Protein AF-A0A960NY51-F1 (afdb_monomer_lite)

Secondary structure (DSSP, 8-state):
-HHHHHHHHHHHHHHHHHHHHHHHHS-TTSHHHHHHHHHHHHHHHHHHHHHHHHHH-TT-----TTTSHHHHHHHHHHHHHHHH-HHHHHHHHHHHHHHHHHHHHHHHH-TTS-S-HHHHHHHHHHHHHHHHHHHHHHHHHHHHHTT--HHHHHHHHHHHHHHHHHHHHTT---S----TTTTTT--HHHHHHHHHT-THHHHHHHHHHHHHHHHHHTTSS-HHHHHHHHHTTTT-

Sequence (236 aa):
MTQLMRNIAHGEHLLNQGILAILWVTDPIDPSYRYLLHEVAEECQHMAMFNEWVRRNDDIVAADMGEALWGKAAGDGTEDLAMRLPAAFWVNVLLFEFVGDDFNHALKADPDGRLHPILVQIGKVHTAEETRHIAYAKAWLESGMAKLDDAQRTEVQTWTRLGAQNLIDRGAFLPVRFSDQLEPYLTRDEFLAARATSPAGPRMLRQLKALLDDFEALGAVDGATMRRWEDAGVFG

Foldseek 3Di:
DLVLLVVLLLVLVLLLLLLVLLLVVDDPVPPVNVVSVVSNVVSVVSNVLSVVVNVVDPPDPPPDLVNPVVSVVSNVCSSVCSNVQVLLNLLLVLLSVLLVLLLLVCQLPVVVVPDDVSSNVSSVVVNVSVVVVNVVSLVVNLVRLVPDDPVSLVVLQVSNLVSLVVCLVVLPDDPDDPDPVCVVPDPNVRVVVVVVPDPSSLVSLVSSLVSVVSCCVSSSHPVVSVVVCVVVVSND

pLDDT: mean 85.17, std 13.19, range [45.72, 98.0]

Radius of gyration: 18.21 Å; chains: 1; bounding box: 42×42×46 Å

Structure (mmCIF, N/CA/C/O backbone):
data_AF-A0A960NY51-F1
#
_entry.id   AF-A0A960NY51-F1
#
loop_
_atom_site.group_PDB
_atom_site.id
_atom_site.type_symbol
_atom_site.label_atom_id
_atom_site.label_alt_id
_atom_site.label_comp_id
_atom_site.label_asym_id
_atom_site.label_entity_id
_atom_site.label_seq_id
_atom_site.pdbx_PDB_ins_code
_atom_site.Cartn_x
_atom_site.Cartn_y
_atom_site.Cartn_z
_atom_site.occupancy
_atom_site.B_iso_or_equiv
_atom_site.auth_seq_id
_atom_site.auth_comp_id
_atom_site.auth_asym_id
_atom_site.auth_atom_id
_atom_site.pdbx_PDB_model_num
ATOM 1 N N . MET A 1 1 ? 12.506 -3.819 -14.258 1.00 56.22 1 MET A N 1
ATOM 2 C CA . MET A 1 1 ? 11.450 -4.806 -13.950 1.00 56.22 1 MET A CA 1
ATOM 3 C C . MET A 1 1 ? 11.853 -5.659 -12.758 1.00 56.22 1 MET A C 1
ATOM 5 O O . MET A 1 1 ? 11.079 -5.842 -11.834 1.00 56.22 1 MET A O 1
ATOM 9 N N . THR A 1 2 ? 13.100 -6.111 -12.730 1.00 63.75 2 THR A N 1
ATOM 10 C CA . THR A 1 2 ? 13.604 -7.078 -11.758 1.00 63.75 2 THR A CA 1
ATOM 11 C C . THR A 1 2 ? 13.746 -6.549 -10.317 1.00 63.75 2 THR A C 1
ATOM 13 O O . THR A 1 2 ? 13.301 -7.206 -9.383 1.00 63.75 2 THR A O 1
ATOM 16 N N . GLN A 1 3 ? 14.244 -5.321 -10.111 1.00 65.94 3 GLN A N 1
ATOM 17 C CA . GLN A 1 3 ? 14.260 -4.681 -8.779 1.00 65.94 3 GLN A CA 1
ATOM 18 C C . GLN A 1 3 ? 12.845 -4.414 -8.232 1.00 65.94 3 GLN A C 1
ATOM 20 O O . GLN A 1 3 ? 12.635 -4.425 -7.022 1.00 65.94 3 GLN A O 1
ATOM 25 N N . LEU A 1 4 ? 11.878 -4.180 -9.124 1.00 70.75 4 LEU A N 1
ATOM 26 C CA . LEU A 1 4 ? 10.483 -3.960 -8.751 1.00 70.75 4 LEU A CA 1
ATOM 27 C C . LEU A 1 4 ? 9.844 -5.265 -8.268 1.00 70.75 4 LEU A C 1
ATOM 29 O O . LEU A 1 4 ? 9.281 -5.259 -7.188 1.00 70.75 4 LEU A O 1
ATOM 33 N N . MET A 1 5 ? 10.068 -6.388 -8.962 1.00 75.44 5 MET A N 1
ATOM 34 C CA . MET A 1 5 ? 9.661 -7.722 -8.486 1.00 75.44 5 MET A CA 1
ATOM 35 C C . MET A 1 5 ? 10.207 -8.039 -7.088 1.00 75.44 5 MET A C 1
ATOM 37 O O . MET A 1 5 ? 9.473 -8.518 -6.233 1.00 75.44 5 MET A O 1
ATOM 41 N N . ARG A 1 6 ? 11.483 -7.721 -6.824 1.00 76.12 6 ARG A N 1
ATOM 42 C CA . ARG A 1 6 ? 12.079 -7.886 -5.488 1.00 76.12 6 ARG A CA 1
ATOM 43 C C . ARG A 1 6 ? 11.381 -7.015 -4.439 1.00 76.12 6 ARG A C 1
ATOM 45 O O . ARG A 1 6 ? 11.080 -7.484 -3.353 1.00 76.12 6 ARG A O 1
ATOM 52 N N . ASN A 1 7 ? 11.162 -5.737 -4.744 1.00 75.69 7 ASN A N 1
ATOM 53 C CA . ASN A 1 7 ? 10.527 -4.821 -3.798 1.00 75.69 7 ASN A CA 1
ATOM 54 C C . ASN A 1 7 ? 9.053 -5.177 -3.553 1.00 75.69 7 ASN A C 1
ATOM 56 O O . ASN A 1 7 ? 8.589 -4.975 -2.438 1.00 75.69 7 ASN A O 1
ATOM 60 N N . ILE A 1 8 ? 8.355 -5.706 -4.563 1.00 77.88 8 ILE A N 1
ATOM 61 C CA . ILE A 1 8 ? 6.991 -6.217 -4.417 1.00 77.88 8 ILE A CA 1
ATOM 62 C C . ILE A 1 8 ? 7.005 -7.422 -3.472 1.00 77.88 8 ILE A C 1
ATOM 64 O O . ILE A 1 8 ? 6.363 -7.374 -2.434 1.00 77.88 8 ILE A O 1
ATOM 68 N N . ALA A 1 9 ? 7.879 -8.408 -3.714 1.00 82.25 9 ALA A N 1
ATOM 69 C CA . ALA A 1 9 ? 8.055 -9.553 -2.812 1.00 82.25 9 ALA A CA 1
ATOM 70 C C . ALA A 1 9 ? 8.349 -9.146 -1.356 1.00 82.25 9 ALA A C 1
ATOM 72 O O . ALA A 1 9 ? 7.913 -9.797 -0.412 1.00 82.25 9 ALA A O 1
ATOM 73 N N . HIS A 1 10 ? 9.117 -8.073 -1.159 1.00 81.69 10 HIS A N 1
ATOM 74 C CA . HIS A 1 10 ? 9.381 -7.542 0.173 1.00 81.69 10 HIS A CA 1
ATOM 75 C C . HIS A 1 10 ? 8.168 -6.863 0.809 1.00 81.69 10 HIS A C 1
ATOM 77 O O . HIS A 1 10 ? 8.056 -6.887 2.030 1.00 81.69 10 HIS A O 1
ATOM 83 N N . GLY A 1 11 ? 7.282 -6.246 0.031 1.00 85.69 11 GLY A N 1
ATOM 84 C CA . GLY A 1 11 ? 6.042 -5.717 0.583 1.00 85.69 11 GLY A CA 1
ATOM 85 C C . GLY A 1 11 ? 5.060 -6.820 0.960 1.00 85.69 11 GLY A C 1
ATOM 86 O O . GLY A 1 11 ? 4.520 -6.730 2.056 1.00 85.69 11 GLY A O 1
ATOM 87 N N . GLU A 1 12 ? 4.987 -7.919 0.199 1.00 90.56 12 GLU A N 1
ATOM 88 C CA . GLU A 1 12 ? 4.187 -9.096 0.599 1.00 90.56 12 GLU A CA 1
ATOM 89 C C . GLU A 1 12 ? 4.671 -9.680 1.934 1.00 90.56 12 GLU A C 1
ATOM 91 O O . GLU A 1 12 ? 3.900 -10.161 2.766 1.00 90.56 12 GLU A O 1
ATOM 96 N N . HIS A 1 13 ? 5.981 -9.600 2.191 1.00 90.94 13 HIS A N 1
ATOM 97 C CA . HIS A 1 13 ? 6.539 -9.962 3.490 1.00 90.94 13 HIS A CA 1
ATOM 98 C C . HIS A 1 13 ? 6.041 -9.039 4.611 1.00 90.94 13 HIS A C 1
ATOM 100 O O . HIS A 1 13 ? 5.629 -9.532 5.661 1.00 90.94 13 HIS A O 1
ATOM 106 N N . LEU A 1 14 ? 6.055 -7.718 4.402 1.00 90.56 14 LEU A N 1
ATOM 107 C CA . LEU A 1 14 ? 5.552 -6.750 5.385 1.00 90.56 14 LEU A CA 1
ATOM 108 C C . LEU A 1 14 ? 4.041 -6.920 5.615 1.00 90.56 14 LEU A C 1
ATOM 110 O O . LEU A 1 14 ? 3.585 -6.878 6.758 1.00 90.56 14 LEU A O 1
ATOM 114 N N . LEU A 1 15 ? 3.273 -7.163 4.550 1.00 93.12 15 LEU A N 1
ATOM 115 C CA . LEU A 1 15 ? 1.846 -7.469 4.618 1.00 93.12 15 LEU A CA 1
ATOM 116 C C . LEU A 1 15 ? 1.607 -8.699 5.503 1.00 93.12 15 LEU A C 1
ATOM 118 O O . LEU A 1 15 ? 0.855 -8.621 6.475 1.00 93.12 15 LEU A O 1
ATOM 122 N N . ASN A 1 16 ? 2.346 -9.785 5.264 1.00 95.81 16 ASN A N 1
ATOM 123 C CA . ASN A 1 16 ? 2.308 -10.983 6.100 1.00 95.81 16 ASN A CA 1
ATOM 124 C C . ASN A 1 16 ? 2.632 -10.705 7.572 1.00 95.81 16 ASN A C 1
ATOM 126 O O . ASN A 1 16 ? 1.917 -11.190 8.449 1.00 95.81 16 ASN A O 1
ATOM 130 N N . GLN A 1 17 ? 3.678 -9.925 7.864 1.00 94.94 17 GLN A N 1
ATOM 131 C CA . GLN A 1 17 ? 4.012 -9.553 9.244 1.00 94.94 17 GLN A CA 1
ATOM 132 C C . GLN A 1 17 ? 2.835 -8.850 9.931 1.00 94.94 17 GLN A C 1
ATOM 134 O O . GLN A 1 17 ? 2.434 -9.233 11.031 1.00 94.94 17 GLN A O 1
ATOM 139 N N . GLY A 1 18 ? 2.239 -7.857 9.269 1.00 95.94 18 GLY A N 1
ATOM 140 C CA . GLY A 1 18 ? 1.113 -7.115 9.828 1.00 95.94 18 GLY A CA 1
ATOM 141 C C . GLY A 1 18 ? -0.153 -7.958 9.984 1.00 95.94 18 GLY A C 1
ATOM 142 O O . GLY A 1 18 ? -0.796 -7.898 11.033 1.00 95.94 18 GLY A O 1
ATOM 143 N N . ILE A 1 19 ? -0.488 -8.804 9.004 1.00 96.75 19 ILE A N 1
ATOM 144 C CA . ILE A 1 19 ? -1.645 -9.705 9.101 1.00 96.75 19 ILE A CA 1
ATOM 145 C C . ILE A 1 19 ? -1.459 -10.712 10.238 1.00 96.75 19 ILE A C 1
ATOM 147 O O . ILE A 1 19 ? -2.385 -10.926 11.021 1.00 96.75 19 ILE A O 1
ATOM 151 N N . LEU A 1 20 ? -0.271 -11.307 10.378 1.00 97.00 20 LEU A N 1
ATOM 152 C CA . LEU A 1 20 ? 0.027 -12.226 11.479 1.00 97.00 20 LEU A CA 1
ATOM 153 C C . LEU A 1 20 ? -0.083 -11.530 12.844 1.00 97.00 20 LEU A C 1
ATOM 155 O O . LEU A 1 20 ? -0.600 -12.122 13.796 1.00 97.00 20 LEU A O 1
ATOM 159 N N . ALA A 1 21 ? 0.322 -10.263 12.933 1.00 96.31 21 ALA A N 1
ATOM 160 C CA . ALA A 1 21 ? 0.171 -9.461 14.142 1.00 96.31 21 ALA A CA 1
ATOM 161 C C . ALA A 1 21 ? -1.308 -9.132 14.451 1.00 96.31 21 ALA A C 1
ATOM 163 O O . ALA A 1 21 ? -1.728 -9.198 15.606 1.00 96.31 21 ALA A O 1
ATOM 164 N N . ILE A 1 22 ? -2.137 -8.863 13.435 1.00 95.31 22 ILE A N 1
ATOM 165 C CA . ILE A 1 22 ? -3.595 -8.700 13.598 1.00 95.31 22 ILE A CA 1
ATOM 166 C C . ILE A 1 22 ? -4.246 -10.021 14.032 1.00 95.31 22 ILE A C 1
ATOM 168 O O . ILE A 1 22 ? -5.081 -10.035 14.940 1.00 95.31 22 ILE A O 1
ATOM 172 N N . LEU A 1 23 ? -3.847 -11.147 13.434 1.00 95.44 23 LEU A N 1
ATOM 173 C CA . LEU A 1 23 ? -4.337 -12.482 13.786 1.00 95.44 23 LEU A CA 1
ATOM 174 C C . LEU A 1 23 ? -4.074 -12.828 15.254 1.00 95.44 23 LEU A C 1
ATOM 176 O O . LEU A 1 23 ? -4.927 -13.448 15.885 1.00 95.44 23 LEU A O 1
ATOM 180 N N . TRP A 1 24 ? -2.938 -12.396 15.815 1.00 94.56 24 TRP A N 1
ATOM 181 C CA . TRP A 1 24 ? -2.593 -12.619 17.224 1.00 94.56 24 TRP A CA 1
ATOM 182 C C . TRP A 1 24 ? -3.653 -12.085 18.199 1.00 94.56 24 TRP A C 1
ATOM 184 O O . TRP A 1 24 ? -3.881 -12.677 19.254 1.00 94.56 24 TRP A O 1
ATOM 194 N N . VAL A 1 25 ? -4.317 -10.981 17.843 1.00 91.94 25 VAL A N 1
ATOM 195 C CA . VAL A 1 25 ? -5.339 -10.321 18.674 1.00 91.94 25 VAL A CA 1
ATOM 196 C C . VAL A 1 25 ? -6.771 -10.542 18.175 1.00 91.94 25 VAL A C 1
ATOM 198 O O . VAL A 1 25 ? -7.713 -10.041 18.788 1.00 91.94 25 VAL A O 1
ATOM 201 N N . THR A 1 26 ? -6.956 -11.288 17.082 1.00 93.31 26 THR A N 1
ATOM 202 C CA . THR A 1 26 ? -8.274 -11.586 16.505 1.00 93.31 26 THR A CA 1
ATOM 203 C C . THR A 1 26 ? -8.877 -12.827 17.165 1.00 93.31 26 THR A C 1
ATOM 205 O O . THR A 1 26 ? -8.211 -13.853 17.292 1.00 93.31 26 THR A O 1
ATOM 208 N N . ASP A 1 27 ? -10.152 -12.759 17.566 1.00 94.94 27 ASP A N 1
ATOM 209 C CA . ASP A 1 27 ? -10.877 -13.919 18.102 1.00 94.94 27 ASP A CA 1
ATOM 210 C C . ASP A 1 27 ? -10.941 -15.033 17.034 1.00 94.94 27 ASP A C 1
ATOM 212 O O . ASP A 1 27 ? -11.436 -14.780 15.934 1.00 94.94 27 ASP A O 1
ATOM 216 N N . PRO A 1 28 ? -10.494 -16.271 17.320 1.00 93.81 28 PRO A N 1
ATOM 217 C CA . PRO A 1 28 ? -10.577 -17.384 16.371 1.00 93.81 28 PRO A CA 1
ATOM 218 C C . PRO A 1 28 ? -11.998 -17.728 15.881 1.00 93.81 28 PRO A C 1
ATOM 220 O O . PRO A 1 28 ? -12.145 -18.438 14.883 1.00 93.81 28 PRO A O 1
ATOM 223 N N . ILE A 1 29 ? -13.049 -17.278 16.579 1.00 96.38 29 ILE A N 1
ATOM 224 C CA . ILE A 1 29 ? -14.451 -17.426 16.156 1.00 96.38 29 ILE A CA 1
ATOM 225 C C . ILE A 1 29 ? -14.823 -16.390 15.080 1.00 96.38 29 ILE A C 1
ATOM 227 O O . ILE A 1 29 ? -15.741 -16.639 14.289 1.00 96.38 29 ILE A O 1
ATOM 231 N N . ASP A 1 30 ? -14.116 -15.258 15.011 1.00 94.25 30 ASP A N 1
ATOM 232 C CA . ASP A 1 30 ? -14.356 -14.220 14.012 1.00 94.25 30 ASP A CA 1
ATOM 233 C C . ASP A 1 30 ? -14.163 -14.794 12.592 1.00 94.25 30 ASP A C 1
ATOM 235 O O . ASP A 1 30 ? -13.140 -15.424 12.296 1.00 94.25 30 ASP A O 1
ATOM 239 N N . PRO A 1 31 ? -15.136 -14.620 11.676 1.00 91.88 31 PRO A N 1
ATOM 240 C CA . PRO A 1 31 ? -15.027 -15.150 10.320 1.00 91.88 31 PRO A CA 1
ATOM 241 C C . PRO A 1 31 ? -13.825 -14.591 9.543 1.00 91.88 31 PRO A C 1
ATOM 243 O O . PRO A 1 31 ? -13.321 -15.292 8.660 1.00 91.88 31 PRO A O 1
ATOM 246 N N . SER A 1 32 ? -13.351 -13.385 9.875 1.00 93.38 32 SER A N 1
ATOM 247 C CA . SER A 1 32 ? -12.165 -12.772 9.268 1.00 93.38 32 SER A CA 1
ATOM 248 C C . SER A 1 32 ? -10.886 -13.553 9.550 1.00 93.38 32 SER A C 1
ATOM 250 O O . SER A 1 32 ? -10.011 -13.580 8.692 1.00 93.38 32 SER A O 1
ATOM 252 N N . TYR A 1 33 ? -10.797 -14.279 10.671 1.00 95.75 33 TYR A N 1
ATOM 253 C CA . TYR A 1 33 ? -9.600 -15.039 11.042 1.00 95.75 33 TYR A CA 1
ATOM 254 C C . TYR A 1 33 ? -9.180 -16.023 9.939 1.00 95.75 33 TYR A C 1
ATOM 256 O O . TYR A 1 33 ? -8.012 -16.119 9.567 1.00 95.75 33 TYR A O 1
ATOM 264 N N . ARG A 1 34 ? -10.151 -16.740 9.354 1.00 95.12 34 ARG A N 1
ATOM 265 C CA . ARG A 1 34 ? -9.885 -17.684 8.255 1.00 95.12 34 ARG A CA 1
ATOM 266 C C . ARG A 1 34 ? -9.503 -16.980 6.959 1.00 95.12 34 ARG A C 1
ATOM 268 O O . ARG A 1 34 ? -8.726 -17.536 6.192 1.00 95.12 34 ARG A O 1
ATOM 275 N N . TYR A 1 35 ? -10.069 -15.801 6.712 1.00 95.31 35 TYR A N 1
ATOM 276 C CA . TYR A 1 35 ? -9.750 -15.021 5.524 1.00 95.31 35 TYR A CA 1
ATOM 277 C C . TYR A 1 35 ? -8.336 -14.432 5.612 1.00 95.31 35 TYR A C 1
ATOM 279 O O . TYR A 1 35 ? -7.561 -14.597 4.684 1.00 95.31 35 TYR A O 1
ATOM 287 N N . LEU A 1 36 ? -7.953 -13.868 6.758 1.00 96.12 36 LEU A N 1
ATOM 288 C CA . LEU A 1 36 ? -6.599 -13.362 7.003 1.00 96.12 36 LEU A CA 1
ATOM 289 C C . LEU A 1 36 ? -5.533 -14.462 6.854 1.00 96.12 36 LEU A C 1
ATOM 291 O O . LEU A 1 36 ? -4.476 -14.229 6.282 1.00 96.12 36 LEU A O 1
ATOM 295 N N . LEU A 1 37 ? -5.810 -15.689 7.314 1.00 96.94 37 LEU A N 1
ATOM 296 C CA . LEU A 1 37 ? -4.916 -16.830 7.068 1.00 96.94 37 LEU A CA 1
ATOM 297 C C . LEU A 1 37 ? -4.842 -17.236 5.591 1.00 96.94 37 LEU A C 1
ATOM 299 O O . LEU A 1 37 ? -3.808 -17.733 5.148 1.00 96.94 37 LEU A O 1
ATOM 303 N N . HIS A 1 38 ? -5.939 -17.082 4.850 1.00 96.06 38 HIS A N 1
ATOM 304 C CA . HIS A 1 38 ? -5.952 -17.325 3.412 1.00 96.06 38 HIS A CA 1
ATOM 305 C C . HIS A 1 38 ? -5.088 -16.295 2.683 1.00 96.06 38 HIS A C 1
ATOM 307 O O . HIS A 1 38 ? -4.229 -16.711 1.916 1.00 96.06 38 HIS A O 1
ATOM 313 N N . GLU A 1 39 ? -5.244 -15.010 3.003 1.00 95.75 39 GLU A N 1
ATOM 314 C CA . GLU A 1 39 ? -4.420 -13.913 2.480 1.00 95.75 39 GLU A CA 1
ATOM 315 C C . GLU A 1 39 ? -2.932 -14.174 2.754 1.00 95.75 39 GLU A C 1
ATOM 317 O O . GLU A 1 39 ? -2.140 -14.229 1.821 1.00 95.75 39 GLU A O 1
ATOM 322 N N . VAL A 1 40 ? -2.561 -14.546 3.989 1.00 97.25 40 VAL A N 1
ATOM 323 C CA . VAL A 1 40 ? -1.170 -14.926 4.316 1.00 97.25 40 VAL A CA 1
ATOM 324 C C . VAL A 1 40 ? -0.633 -16.051 3.426 1.00 97.25 40 VAL A C 1
ATOM 326 O O . VAL A 1 40 ? 0.540 -16.064 3.038 1.00 97.25 40 VAL A O 1
ATOM 329 N N . ALA A 1 41 ? -1.476 -17.035 3.109 1.00 97.38 41 ALA A N 1
ATOM 330 C CA . ALA A 1 41 ? -1.083 -18.148 2.258 1.00 97.38 41 ALA A CA 1
ATOM 331 C C . ALA A 1 41 ? -0.894 -17.722 0.792 1.00 97.38 41 ALA A C 1
ATOM 333 O O . ALA A 1 41 ? 0.036 -18.225 0.157 1.00 97.38 41 ALA A O 1
ATOM 334 N N . GLU A 1 42 ? -1.740 -16.830 0.266 1.00 95.88 42 GLU A N 1
ATOM 335 C CA . GLU A 1 42 ? -1.598 -16.267 -1.086 1.00 95.88 42 GLU A CA 1
ATOM 336 C C . GLU A 1 42 ? -0.333 -15.403 -1.172 1.00 95.88 42 GLU A C 1
ATOM 338 O O . GLU A 1 42 ? 0.513 -15.652 -2.032 1.00 95.88 42 GLU A O 1
ATOM 343 N N . GLU A 1 43 ? -0.075 -14.549 -0.179 1.00 95.38 43 GLU A N 1
ATOM 344 C CA . GLU A 1 43 ? 1.140 -13.729 -0.156 1.00 95.38 43 GLU A CA 1
ATOM 345 C C . GLU A 1 43 ? 2.428 -14.544 -0.070 1.00 95.38 43 GLU A C 1
ATOM 347 O O . GLU A 1 43 ? 3.444 -14.227 -0.695 1.00 95.38 43 GLU A O 1
ATOM 352 N N . CYS A 1 44 ? 2.409 -15.665 0.654 1.00 96.31 44 CYS A N 1
ATOM 353 C CA . CYS A 1 44 ? 3.540 -16.589 0.635 1.00 96.31 44 CYS A CA 1
ATOM 354 C C . CYS A 1 44 ? 3.806 -17.148 -0.776 1.00 96.31 44 CYS A C 1
ATOM 356 O O . CYS A 1 44 ? 4.966 -17.362 -1.150 1.00 96.31 44 CYS A O 1
ATOM 358 N N . GLN A 1 45 ? 2.756 -17.388 -1.568 1.00 95.38 45 GLN A N 1
ATOM 359 C CA . GLN A 1 45 ? 2.881 -17.846 -2.953 1.00 95.38 45 GLN A CA 1
ATOM 360 C C . GLN A 1 45 ? 3.371 -16.722 -3.871 1.00 95.38 45 GLN A C 1
ATOM 362 O O . GLN A 1 45 ? 4.241 -16.978 -4.709 1.00 95.38 45 GLN A O 1
ATOM 367 N N . HIS A 1 46 ? 2.905 -15.487 -3.671 1.00 93.88 46 HIS A N 1
ATOM 368 C CA . HIS A 1 46 ? 3.387 -14.300 -4.379 1.00 93.88 46 HIS A CA 1
ATOM 369 C C . HIS A 1 46 ? 4.888 -14.094 -4.164 1.00 93.88 46 HIS A C 1
ATOM 371 O O . HIS A 1 46 ? 5.663 -14.062 -5.126 1.00 93.88 46 HIS A O 1
ATOM 377 N N . MET A 1 47 ? 5.338 -14.095 -2.905 1.00 92.19 47 MET A N 1
ATOM 378 C CA . MET A 1 47 ? 6.761 -14.025 -2.563 1.00 92.19 47 MET A CA 1
ATOM 379 C C . MET A 1 47 ? 7.571 -15.127 -3.248 1.00 92.19 47 MET A C 1
ATOM 381 O O . MET A 1 47 ? 8.634 -14.855 -3.808 1.00 92.19 47 MET A O 1
ATOM 385 N N . ALA A 1 48 ? 7.087 -16.374 -3.232 1.00 92.94 48 ALA A N 1
ATOM 386 C CA . ALA A 1 48 ? 7.773 -17.492 -3.875 1.00 92.94 48 ALA A CA 1
ATOM 387 C C . ALA A 1 48 ? 7.866 -17.310 -5.400 1.00 92.94 48 ALA A C 1
ATOM 389 O O . ALA A 1 48 ? 8.924 -17.548 -5.989 1.00 92.94 48 ALA A O 1
ATOM 390 N N . MET A 1 49 ? 6.785 -16.849 -6.032 1.00 92.56 49 MET A N 1
ATOM 391 C CA . MET A 1 49 ? 6.718 -16.558 -7.463 1.00 92.56 49 MET A CA 1
ATOM 392 C C . MET A 1 49 ? 7.707 -15.454 -7.862 1.00 92.56 49 MET A C 1
ATOM 394 O O . MET A 1 49 ? 8.506 -15.644 -8.786 1.00 92.56 49 MET A O 1
ATOM 398 N N . PHE A 1 50 ? 7.704 -14.324 -7.154 1.00 88.06 50 PHE A N 1
ATOM 399 C CA . PHE A 1 50 ? 8.629 -13.220 -7.412 1.00 88.06 50 PHE A CA 1
ATOM 400 C C . PHE A 1 50 ? 10.077 -13.601 -7.112 1.00 88.06 50 PHE A C 1
ATOM 402 O O . PHE A 1 50 ? 10.975 -13.263 -7.885 1.00 88.06 50 PHE A O 1
ATOM 409 N N . ASN A 1 51 ? 10.318 -14.357 -6.040 1.00 86.38 51 ASN A N 1
ATOM 410 C CA . ASN A 1 51 ? 11.649 -14.844 -5.710 1.00 86.38 51 ASN A CA 1
ATOM 411 C C . ASN A 1 51 ? 12.186 -15.812 -6.772 1.00 86.38 51 ASN A C 1
ATOM 413 O O . ASN A 1 51 ? 13.369 -15.761 -7.087 1.00 86.38 51 ASN A O 1
ATOM 417 N N . GLU A 1 52 ? 11.352 -16.660 -7.377 1.00 88.81 52 GLU A N 1
ATOM 418 C CA . GLU A 1 52 ? 11.803 -17.520 -8.478 1.00 88.81 52 GLU A CA 1
ATOM 419 C C . GLU A 1 52 ? 12.189 -16.704 -9.718 1.00 88.81 52 GLU A C 1
ATOM 421 O O . GLU A 1 52 ? 13.161 -17.046 -10.397 1.00 88.81 52 GLU A O 1
ATOM 426 N N . TRP A 1 53 ? 11.482 -15.603 -10.003 1.00 84.31 53 TRP A N 1
ATOM 427 C CA . TRP A 1 53 ? 11.919 -14.650 -11.026 1.00 84.31 53 TRP A CA 1
ATOM 428 C C . TRP A 1 53 ? 13.274 -14.044 -10.660 1.00 84.31 53 TRP A C 1
ATOM 430 O O . TRP A 1 53 ? 14.189 -14.069 -11.480 1.00 84.31 53 TRP A O 1
ATOM 440 N N . VAL A 1 54 ? 13.429 -13.560 -9.425 1.00 79.62 54 VAL A N 1
ATOM 441 C CA . VAL A 1 54 ? 14.692 -12.996 -8.931 1.00 79.62 54 VAL A CA 1
ATOM 442 C C . VAL A 1 54 ? 15.829 -14.014 -9.074 1.00 79.62 54 VAL A C 1
ATOM 444 O O . VAL A 1 54 ? 16.820 -13.754 -9.742 1.00 79.62 54 VAL A O 1
ATOM 447 N N . ARG A 1 55 ? 15.654 -15.234 -8.569 1.00 82.44 55 ARG A N 1
ATOM 448 C CA . ARG A 1 55 ? 16.666 -16.300 -8.585 1.00 82.44 55 ARG A CA 1
ATOM 449 C C . ARG A 1 55 ? 17.168 -16.662 -9.988 1.00 82.44 55 ARG A C 1
ATOM 451 O O . ARG A 1 55 ? 18.294 -17.132 -10.128 1.00 82.44 55 ARG A O 1
ATOM 458 N N . ARG A 1 56 ? 16.334 -16.513 -11.023 1.00 82.25 56 ARG A N 1
ATOM 459 C CA . ARG A 1 56 ? 16.694 -16.827 -12.418 1.00 82.25 56 ARG A CA 1
ATOM 460 C C . ARG A 1 56 ? 17.481 -15.722 -13.123 1.00 82.25 56 ARG A C 1
ATOM 462 O O . ARG A 1 56 ? 17.983 -15.983 -14.211 1.00 82.25 56 ARG A O 1
ATOM 469 N N . ASN A 1 57 ? 17.565 -14.530 -12.541 1.00 74.50 57 ASN A N 1
ATOM 470 C CA . ASN A 1 57 ? 18.285 -13.392 -13.102 1.00 74.50 57 ASN A CA 1
ATOM 471 C C . ASN A 1 57 ? 19.461 -13.075 -12.161 1.00 74.50 57 ASN A C 1
ATOM 473 O O . ASN A 1 57 ? 19.290 -12.568 -11.055 1.00 74.50 57 ASN A O 1
ATOM 477 N N . ASP A 1 58 ? 20.657 -13.481 -12.575 1.00 64.12 58 ASP A N 1
ATOM 478 C CA . ASP A 1 58 ? 21.905 -13.475 -11.800 1.00 64.12 58 ASP A CA 1
ATOM 479 C C . ASP A 1 58 ? 22.556 -12.088 -11.665 1.00 64.12 58 ASP A C 1
ATOM 481 O O . ASP A 1 58 ? 23.443 -11.885 -10.839 1.00 64.12 58 ASP A O 1
ATOM 485 N N . ASP A 1 59 ? 22.074 -11.117 -12.434 1.00 57.72 59 ASP A N 1
ATOM 486 C CA . ASP A 1 59 ? 22.454 -9.707 -12.418 1.00 57.72 59 ASP A CA 1
ATOM 487 C C . ASP A 1 59 ? 21.753 -8.894 -11.314 1.00 57.72 59 ASP A C 1
ATOM 489 O O . ASP A 1 59 ? 21.965 -7.681 -11.187 1.00 57.72 59 ASP A O 1
ATOM 493 N N . ILE A 1 60 ? 20.914 -9.542 -10.503 1.00 62.28 60 ILE A N 1
ATOM 494 C CA . ILE A 1 60 ? 20.276 -8.914 -9.352 1.00 62.28 60 ILE A CA 1
ATOM 495 C C . ILE A 1 60 ? 21.234 -8.969 -8.175 1.00 62.28 60 ILE A C 1
ATOM 497 O O . ILE A 1 60 ? 21.390 -9.994 -7.510 1.00 62.28 60 ILE A O 1
ATOM 501 N N . VAL A 1 61 ? 21.784 -7.811 -7.825 1.00 55.91 61 VAL A N 1
ATOM 502 C CA . VAL A 1 61 ? 22.288 -7.611 -6.470 1.00 55.91 61 VAL A CA 1
ATOM 503 C C . VAL A 1 61 ? 21.078 -7.699 -5.542 1.00 55.91 61 VAL A C 1
ATOM 505 O O . VAL A 1 61 ? 20.279 -6.761 -5.427 1.00 55.91 61 VAL A O 1
ATOM 508 N N . ALA A 1 62 ? 20.908 -8.854 -4.898 1.00 52.28 62 ALA A N 1
ATOM 509 C CA . ALA A 1 62 ? 20.028 -9.011 -3.752 1.00 52.28 62 ALA A CA 1
ATOM 510 C C . ALA A 1 62 ? 20.651 -8.245 -2.576 1.00 52.28 62 ALA A C 1
ATOM 512 O O . ALA A 1 62 ? 21.091 -8.840 -1.601 1.00 52.28 62 ALA A O 1
ATOM 513 N N . ALA A 1 63 ? 20.743 -6.917 -2.711 1.00 50.84 63 ALA A N 1
ATOM 514 C CA . ALA A 1 63 ? 20.958 -6.027 -1.586 1.00 50.84 63 ALA A CA 1
ATOM 515 C C . ALA A 1 63 ? 19.894 -6.408 -0.562 1.00 50.84 63 ALA A C 1
ATOM 517 O O . ALA A 1 63 ? 18.700 -6.443 -0.905 1.00 50.84 63 ALA A O 1
ATOM 518 N N . ASP A 1 64 ? 20.339 -6.802 0.624 1.00 53.03 64 ASP A N 1
ATOM 519 C CA . ASP A 1 64 ? 19.433 -7.240 1.664 1.00 53.03 64 ASP A CA 1
ATOM 520 C C . ASP A 1 64 ? 18.452 -6.095 2.004 1.00 53.03 64 ASP A C 1
ATOM 522 O O . ASP A 1 64 ? 18.692 -4.911 1.745 1.00 53.03 64 ASP A O 1
ATOM 526 N N . MET A 1 65 ? 17.289 -6.439 2.555 1.00 46.34 65 MET A N 1
ATOM 527 C CA . MET A 1 65 ? 16.318 -5.449 3.046 1.00 46.34 65 MET A CA 1
ATOM 528 C C . MET A 1 65 ? 16.922 -4.462 4.063 1.00 46.34 65 MET A C 1
ATOM 530 O O . MET A 1 65 ? 16.366 -3.382 4.270 1.00 46.34 65 MET A O 1
ATOM 534 N N . GLY A 1 66 ? 18.039 -4.828 4.698 1.00 45.72 66 GLY A N 1
ATOM 535 C CA . GLY A 1 66 ? 18.766 -4.045 5.691 1.00 45.72 66 GLY A CA 1
ATOM 536 C C . GLY A 1 66 ? 19.683 -2.963 5.109 1.00 45.72 66 GLY A C 1
ATOM 537 O O . GLY A 1 66 ? 19.918 -1.962 5.784 1.00 45.72 66 GLY A O 1
ATOM 538 N N . GLU A 1 67 ? 20.143 -3.093 3.864 1.00 46.44 67 GLU A N 1
ATOM 539 C CA . GLU A 1 67 ? 21.001 -2.115 3.184 1.00 46.44 67 GLU A CA 1
ATOM 540 C C . GLU A 1 67 ? 20.208 -0.869 2.766 1.00 46.44 67 GLU A C 1
ATOM 542 O O . GLU A 1 67 ? 20.735 0.245 2.705 1.00 46.44 67 GLU A O 1
ATOM 547 N N . ALA A 1 68 ? 18.900 -1.020 2.555 1.00 53.25 68 ALA A N 1
ATOM 548 C CA . ALA A 1 68 ? 17.979 0.096 2.440 1.00 53.25 68 ALA A CA 1
ATOM 549 C C . ALA A 1 68 ? 17.461 0.459 3.842 1.00 53.25 68 ALA A C 1
ATOM 551 O O . ALA A 1 68 ? 16.558 -0.196 4.345 1.00 53.25 68 ALA A O 1
ATOM 552 N N . LEU A 1 69 ? 17.962 1.544 4.450 1.00 48.94 69 LEU A N 1
ATOM 553 C CA . LEU A 1 69 ? 17.544 2.026 5.789 1.00 48.94 69 LEU A CA 1
ATOM 554 C C . LEU A 1 69 ? 16.013 2.029 6.018 1.00 48.94 69 LEU A C 1
ATOM 556 O O . LEU A 1 69 ? 15.538 1.798 7.127 1.00 48.94 69 LEU A O 1
ATOM 560 N N . TRP A 1 70 ? 15.242 2.260 4.955 1.00 60.28 70 TRP A N 1
ATOM 561 C CA . TRP A 1 70 ? 13.779 2.221 4.928 1.00 60.28 70 TRP A CA 1
ATOM 562 C C . TRP A 1 70 ? 13.194 0.814 5.157 1.00 60.28 70 TRP A C 1
ATOM 564 O O . TRP A 1 70 ? 12.189 0.690 5.846 1.00 60.28 70 TRP A O 1
ATOM 574 N N . GLY A 1 71 ? 13.802 -0.229 4.580 1.00 66.62 71 GLY A N 1
ATOM 575 C CA . GLY A 1 71 ? 13.324 -1.614 4.640 1.00 66.62 71 GLY A CA 1
ATOM 576 C C . GLY A 1 71 ? 13.462 -2.212 6.036 1.00 66.62 71 GLY A C 1
ATOM 577 O O . GLY A 1 71 ? 12.528 -2.839 6.526 1.00 66.62 71 GLY A O 1
ATOM 578 N N . LYS A 1 72 ? 14.570 -1.916 6.727 1.00 69.50 72 LYS A N 1
ATOM 579 C CA . LYS A 1 72 ? 14.741 -2.290 8.136 1.00 69.50 72 LYS A CA 1
ATOM 580 C C . LYS A 1 72 ? 13.706 -1.623 9.045 1.00 69.50 72 LYS A C 1
ATOM 582 O O . LYS A 1 72 ? 13.077 -2.301 9.846 1.00 69.50 72 LYS A O 1
ATOM 587 N N . ALA A 1 73 ? 13.516 -0.310 8.910 1.00 74.25 73 ALA A N 1
ATOM 588 C CA . ALA A 1 73 ? 12.546 0.418 9.727 1.00 74.25 73 ALA A CA 1
ATOM 589 C C . ALA A 1 73 ? 11.106 -0.068 9.489 1.00 74.25 73 ALA A C 1
ATOM 591 O O . ALA A 1 73 ? 10.337 -0.187 10.439 1.00 74.25 73 ALA A O 1
ATOM 592 N N . ALA A 1 74 ? 10.755 -0.377 8.237 1.00 76.75 74 ALA A N 1
ATOM 593 C CA . ALA A 1 74 ? 9.459 -0.956 7.905 1.00 76.75 74 ALA A CA 1
ATOM 594 C C . ALA A 1 74 ? 9.290 -2.357 8.518 1.00 76.75 74 ALA A C 1
ATOM 596 O O . ALA A 1 74 ? 8.284 -2.605 9.177 1.00 76.75 74 ALA A O 1
ATOM 597 N N . GLY A 1 75 ? 10.284 -3.240 8.377 1.00 79.75 75 GLY A N 1
ATOM 598 C CA . GLY A 1 75 ? 10.232 -4.596 8.937 1.00 79.75 75 GLY A CA 1
ATOM 599 C C . GLY A 1 75 ? 10.142 -4.627 10.464 1.00 79.75 75 GLY A C 1
ATOM 600 O O . GLY A 1 75 ? 9.372 -5.409 11.012 1.00 79.75 75 GLY A O 1
ATOM 601 N N . ASP A 1 76 ? 10.872 -3.744 11.152 1.00 83.62 76 ASP A N 1
ATOM 602 C CA . ASP A 1 76 ? 10.855 -3.668 12.620 1.00 83.62 76 ASP A CA 1
ATOM 603 C C . ASP A 1 76 ? 9.551 -3.035 13.161 1.00 83.62 76 ASP A C 1
ATOM 605 O O . ASP A 1 76 ? 9.159 -3.302 14.295 1.00 83.62 76 ASP A O 1
ATOM 609 N N . GLY A 1 77 ? 8.890 -2.166 12.382 1.00 89.00 77 GLY A N 1
ATOM 610 C CA . GLY A 1 77 ? 7.744 -1.368 12.840 1.00 89.00 77 GLY A CA 1
ATOM 611 C C . GLY A 1 77 ? 6.361 -1.862 12.403 1.00 89.00 77 GLY A C 1
ATOM 612 O O . GLY A 1 77 ? 5.360 -1.418 12.964 1.00 89.00 77 GLY A O 1
ATOM 613 N N . THR A 1 78 ? 6.277 -2.748 11.406 1.00 91.88 78 THR A N 1
ATOM 614 C CA . THR A 1 78 ? 4.988 -3.124 10.795 1.00 91.88 78 THR A CA 1
ATOM 615 C C . THR A 1 78 ? 4.069 -3.865 11.766 1.00 91.88 78 THR A C 1
ATOM 617 O O . THR A 1 78 ? 2.884 -3.544 11.837 1.00 91.88 78 THR A O 1
ATOM 620 N N . GLU A 1 79 ? 4.602 -4.800 12.555 1.00 93.75 79 GLU A N 1
ATOM 621 C CA . GLU A 1 79 ? 3.815 -5.565 13.535 1.00 93.75 79 GLU A CA 1
ATOM 622 C C . GLU A 1 79 ? 3.212 -4.655 14.617 1.00 93.75 79 GLU A C 1
ATOM 624 O O . GLU A 1 79 ? 2.016 -4.738 14.903 1.00 93.75 79 GLU A O 1
ATOM 629 N N . ASP A 1 80 ? 4.012 -3.728 15.163 1.00 94.06 80 ASP A N 1
ATOM 630 C CA . ASP A 1 80 ? 3.545 -2.751 16.157 1.00 94.06 80 ASP A CA 1
ATOM 631 C C . ASP A 1 80 ? 2.434 -1.865 15.585 1.00 94.06 80 ASP A C 1
ATOM 633 O O . ASP A 1 80 ? 1.380 -1.709 16.206 1.00 94.06 80 ASP A O 1
ATOM 637 N N . LEU A 1 81 ? 2.628 -1.333 14.372 1.00 94.50 81 LEU A N 1
ATOM 638 C CA . LEU A 1 81 ? 1.626 -0.496 13.715 1.00 94.50 81 LEU A CA 1
ATOM 639 C C . LEU A 1 81 ? 0.322 -1.268 13.472 1.00 94.50 81 LEU A C 1
ATOM 641 O O . LEU A 1 81 ? -0.756 -0.738 13.744 1.00 94.50 81 LEU A O 1
ATOM 645 N N . ALA A 1 82 ? 0.416 -2.512 12.999 1.00 95.44 82 ALA A N 1
ATOM 646 C CA . ALA A 1 82 ? -0.734 -3.362 12.715 1.00 95.44 82 ALA A CA 1
ATOM 647 C C . ALA A 1 82 ? -1.540 -3.701 13.978 1.00 95.44 82 ALA A C 1
ATOM 649 O O . ALA A 1 82 ? -2.768 -3.688 13.941 1.00 95.44 82 ALA A O 1
ATOM 650 N N . MET A 1 83 ? -0.879 -3.931 15.115 1.00 93.56 83 MET A N 1
ATOM 651 C CA . MET A 1 83 ? -1.568 -4.190 16.384 1.00 93.56 83 MET A CA 1
ATOM 652 C C . MET A 1 83 ? -2.149 -2.921 17.015 1.00 93.56 83 MET A C 1
ATOM 654 O O . MET A 1 83 ? -3.275 -2.932 17.513 1.00 93.56 83 MET A O 1
ATOM 658 N N . ARG A 1 84 ? -1.380 -1.826 17.024 1.00 94.50 84 ARG A N 1
ATOM 659 C CA . ARG A 1 84 ? -1.730 -0.581 17.723 1.00 94.50 84 ARG A CA 1
ATOM 660 C C . ARG A 1 84 ? -2.763 0.248 16.975 1.00 94.50 84 ARG A C 1
ATOM 662 O O . ARG A 1 84 ? -3.634 0.857 17.595 1.00 94.50 84 ARG A O 1
ATOM 669 N N . LEU A 1 85 ? -2.622 0.330 15.656 1.00 95.88 85 LEU A N 1
ATOM 670 C CA . LEU A 1 85 ? -3.441 1.174 14.797 1.00 95.88 85 LEU A CA 1
ATOM 671 C C . LEU A 1 85 ? -3.683 0.481 13.447 1.00 95.88 85 LEU A C 1
ATOM 673 O O . LEU A 1 85 ? -3.195 0.955 12.416 1.00 95.88 85 LEU A O 1
ATOM 677 N N . PRO A 1 86 ? -4.469 -0.614 13.411 1.00 95.31 86 PRO A N 1
ATOM 678 C CA . PRO A 1 86 ? -4.608 -1.398 12.189 1.00 95.31 86 PRO A CA 1
ATOM 679 C C . PRO A 1 86 ? -5.195 -0.607 11.009 1.00 95.31 86 PRO A C 1
ATOM 681 O O . PRO A 1 86 ? -4.876 -0.898 9.865 1.00 95.31 86 PRO A O 1
ATOM 684 N N . ALA A 1 87 ? -5.962 0.465 11.246 1.00 96.62 87 ALA A N 1
ATOM 685 C CA . ALA A 1 87 ? -6.393 1.371 10.175 1.00 96.62 87 ALA A CA 1
ATOM 686 C C . ALA A 1 87 ? -5.215 2.045 9.443 1.00 96.62 87 ALA A C 1
ATOM 688 O O . ALA A 1 87 ? -5.236 2.149 8.220 1.00 96.62 87 ALA A O 1
ATOM 689 N N . ALA A 1 88 ? -4.165 2.457 10.162 1.00 96.06 88 ALA A N 1
ATOM 690 C CA . ALA A 1 88 ? -2.957 2.998 9.539 1.00 96.06 88 ALA A CA 1
ATOM 691 C C . ALA A 1 88 ? -2.193 1.912 8.775 1.00 96.06 88 ALA A C 1
ATOM 693 O O . ALA A 1 88 ? -1.668 2.182 7.697 1.00 96.06 88 ALA A O 1
ATOM 694 N N . PHE A 1 89 ? -2.157 0.685 9.299 1.00 95.88 89 PHE A N 1
ATOM 695 C CA . PHE A 1 89 ? -1.600 -0.458 8.581 1.00 95.88 89 PHE A CA 1
ATOM 696 C C . PHE A 1 89 ? -2.327 -0.687 7.247 1.00 95.88 89 PHE A C 1
ATOM 698 O O . PHE A 1 89 ? -1.687 -0.610 6.203 1.00 95.88 89 PHE A O 1
ATOM 705 N N . TRP A 1 90 ? -3.656 -0.836 7.249 1.00 96.25 90 TRP A N 1
ATOM 706 C CA . TRP A 1 90 ? -4.431 -1.077 6.024 1.00 96.25 90 TRP A CA 1
ATOM 707 C C . TRP A 1 90 ? -4.361 0.070 5.011 1.00 96.25 90 TRP A C 1
ATOM 709 O O . TRP A 1 90 ? -4.342 -0.181 3.810 1.00 96.25 90 TRP A O 1
ATOM 719 N N . VAL A 1 91 ? -4.257 1.325 5.462 1.00 96.19 91 VAL A N 1
ATOM 720 C CA . VAL A 1 91 ? -3.952 2.458 4.569 1.00 96.19 91 VAL A CA 1
ATOM 721 C C . VAL A 1 91 ? -2.618 2.252 3.851 1.00 96.19 91 VAL A C 1
ATOM 723 O O . VAL A 1 91 ? -2.541 2.446 2.640 1.00 96.19 91 VAL A O 1
ATOM 726 N N . ASN A 1 92 ? -1.561 1.883 4.580 1.00 91.62 92 ASN A N 1
ATOM 727 C CA . ASN A 1 92 ? -0.242 1.676 3.981 1.00 91.62 92 ASN A CA 1
ATOM 728 C C . ASN A 1 92 ? -0.219 0.449 3.064 1.00 91.62 92 ASN A C 1
ATOM 730 O O . ASN A 1 92 ? 0.412 0.520 2.014 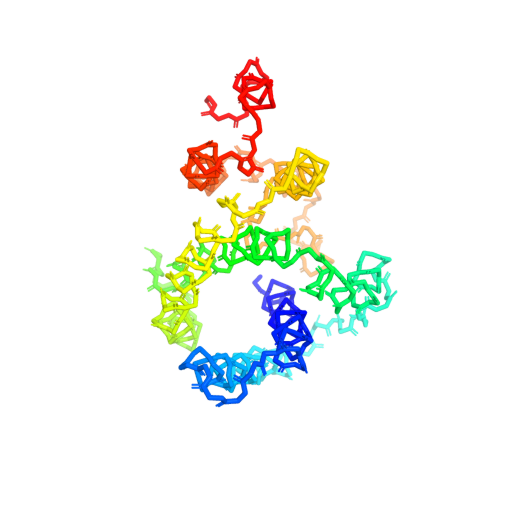1.00 91.62 92 ASN A O 1
ATOM 734 N N . VAL A 1 93 ? -0.945 -0.620 3.414 1.00 91.94 93 VAL A N 1
ATOM 735 C CA . VAL A 1 93 ? -1.170 -1.777 2.533 1.00 91.94 93 VAL A CA 1
ATOM 736 C C . VAL A 1 93 ? -1.822 -1.321 1.235 1.00 91.94 93 VAL A C 1
ATOM 738 O O . VAL A 1 93 ? -1.259 -1.530 0.177 1.00 91.94 93 VAL A O 1
ATOM 741 N N . LEU A 1 94 ? -2.931 -0.580 1.283 1.00 94.19 94 LEU A N 1
ATOM 742 C CA . LEU A 1 94 ? -3.606 -0.094 0.072 1.00 94.19 94 LEU A CA 1
ATOM 743 C C . LEU A 1 94 ? -2.732 0.848 -0.779 1.00 94.19 94 LEU A C 1
ATOM 745 O O . LEU A 1 94 ? -2.811 0.820 -2.006 1.00 94.19 94 LEU A O 1
ATOM 749 N N . LEU A 1 95 ? -1.887 1.673 -0.151 1.00 90.31 95 LEU A N 1
ATOM 750 C CA . LEU A 1 95 ? -0.897 2.497 -0.860 1.00 90.31 95 LEU A CA 1
ATOM 751 C C . LEU A 1 95 ? 0.208 1.654 -1.512 1.00 90.31 95 LEU A C 1
ATOM 753 O O . LEU A 1 95 ? 0.735 2.046 -2.554 1.00 90.31 95 LEU A O 1
ATOM 757 N N . PHE A 1 96 ? 0.577 0.529 -0.903 1.00 84.44 96 PHE A N 1
ATOM 758 C CA . PHE A 1 96 ? 1.536 -0.422 -1.452 1.00 84.44 96 PHE A CA 1
ATOM 759 C C . PHE A 1 96 ? 0.914 -1.256 -2.583 1.00 84.44 96 PHE A C 1
ATOM 761 O O . PHE A 1 96 ? 1.473 -1.276 -3.682 1.00 84.44 96 PHE A O 1
ATOM 768 N N . GLU A 1 97 ? -0.278 -1.819 -2.372 1.00 85.88 97 GLU A N 1
ATOM 769 C CA . GLU A 1 97 ? -1.018 -2.596 -3.372 1.00 85.88 97 GLU A CA 1
ATOM 770 C C . GLU A 1 97 ? -1.342 -1.785 -4.616 1.00 85.88 97 GLU A C 1
ATOM 772 O O . GLU A 1 97 ? -1.319 -2.299 -5.727 1.00 85.88 97 GLU A O 1
ATOM 777 N N . PHE A 1 98 ? -1.563 -0.479 -4.469 1.00 83.44 98 PHE A N 1
ATOM 778 C CA . PHE A 1 98 ? -1.672 0.428 -5.604 1.00 83.44 98 PHE A CA 1
ATOM 779 C C . PHE A 1 98 ? -0.465 0.335 -6.562 1.00 83.44 98 PHE A C 1
ATOM 781 O O . PHE A 1 98 ? -0.627 0.338 -7.785 1.00 83.44 98 PHE A O 1
ATOM 788 N N . VAL A 1 99 ? 0.751 0.239 -6.016 1.00 74.88 99 VAL A N 1
ATOM 789 C CA . VAL A 1 99 ? 1.984 0.122 -6.808 1.00 74.88 99 VAL A CA 1
ATOM 790 C C . VAL A 1 99 ? 2.091 -1.262 -7.444 1.00 74.88 99 VAL A C 1
ATOM 792 O O . VAL A 1 99 ? 2.478 -1.370 -8.612 1.00 74.88 99 VAL A O 1
ATOM 795 N N . GLY A 1 100 ? 1.756 -2.307 -6.684 1.00 76.19 100 GLY A N 1
ATOM 796 C CA . GLY A 1 100 ? 1.703 -3.680 -7.177 1.00 76.19 100 GLY A CA 1
ATOM 797 C C . GLY A 1 100 ? 0.707 -3.831 -8.327 1.00 76.19 100 GLY A C 1
ATOM 798 O O . GLY A 1 100 ? 1.051 -4.385 -9.373 1.00 76.19 100 GLY A O 1
ATOM 799 N N . ASP A 1 101 ? -0.498 -3.285 -8.183 1.00 80.94 101 ASP A N 1
ATOM 800 C CA . ASP A 1 101 ? -1.570 -3.394 -9.169 1.00 80.94 101 ASP A CA 1
ATOM 801 C C . ASP A 1 101 ? -1.239 -2.669 -10.482 1.00 80.94 101 ASP A C 1
ATOM 803 O O . ASP A 1 101 ? -1.323 -3.300 -11.537 1.00 80.94 101 ASP A O 1
ATOM 807 N N . ASP A 1 102 ? -0.767 -1.408 -10.473 1.00 78.19 102 ASP A N 1
ATOM 808 C CA . ASP A 1 102 ? -0.398 -0.730 -11.739 1.00 78.19 102 ASP A CA 1
ATOM 809 C C . ASP A 1 102 ? 0.722 -1.487 -12.469 1.00 78.19 102 ASP A C 1
ATOM 811 O O . ASP A 1 102 ? 0.679 -1.657 -13.695 1.00 78.19 102 ASP A O 1
ATOM 815 N N . PHE A 1 103 ? 1.697 -2.014 -11.722 1.00 76.94 103 PHE A N 1
ATOM 816 C CA . PHE A 1 103 ? 2.779 -2.803 -12.297 1.00 76.94 103 PHE A CA 1
ATOM 817 C C . PHE A 1 103 ? 2.278 -4.114 -12.914 1.00 76.94 103 PHE A C 1
ATOM 819 O O . PHE A 1 103 ? 2.565 -4.400 -14.080 1.00 76.94 103 PHE A O 1
ATOM 826 N N . ASN A 1 104 ? 1.512 -4.904 -12.167 1.00 78.38 104 ASN A N 1
ATOM 827 C CA . ASN A 1 104 ? 1.015 -6.195 -12.634 1.00 78.38 104 ASN A CA 1
ATOM 828 C C . ASN A 1 104 ? -0.005 -6.041 -13.766 1.00 78.38 104 ASN A C 1
ATOM 830 O O . ASN A 1 104 ? 0.004 -6.829 -14.717 1.00 78.38 104 ASN A O 1
ATOM 834 N N . HIS A 1 105 ? -0.805 -4.973 -13.747 1.00 81.62 105 HIS A N 1
ATOM 835 C CA . HIS A 1 105 ? -1.683 -4.621 -14.853 1.00 81.62 105 HIS A CA 1
ATOM 836 C C . HIS A 1 105 ? -0.886 -4.286 -16.118 1.00 81.62 105 HIS A C 1
ATOM 838 O O . HIS A 1 105 ? -1.246 -4.740 -17.206 1.00 81.62 105 HIS A O 1
ATOM 844 N N . ALA A 1 106 ? 0.226 -3.554 -15.995 1.00 78.38 106 ALA A N 1
ATOM 845 C CA . ALA A 1 106 ? 1.112 -3.275 -17.123 1.00 78.38 106 ALA A CA 1
ATOM 846 C C . ALA A 1 106 ? 1.751 -4.556 -17.692 1.00 78.38 106 ALA A C 1
ATOM 848 O O . ALA A 1 106 ? 1.815 -4.709 -18.914 1.00 78.38 106 ALA A O 1
ATOM 849 N N . LEU A 1 107 ? 2.163 -5.500 -16.834 1.00 80.56 107 LEU A N 1
ATOM 850 C CA . LEU A 1 107 ? 2.665 -6.810 -17.272 1.00 80.56 107 LEU A CA 1
ATOM 851 C C . LEU A 1 107 ? 1.593 -7.627 -17.994 1.00 80.56 107 LEU A C 1
ATOM 853 O O . LEU A 1 107 ? 1.854 -8.216 -19.040 1.00 80.56 107 LEU A O 1
ATOM 857 N N . LYS A 1 108 ? 0.382 -7.662 -17.435 1.00 83.62 108 LYS A N 1
ATOM 858 C CA . LYS A 1 108 ? -0.764 -8.384 -17.991 1.00 83.62 108 LYS A CA 1
ATOM 859 C C . LYS A 1 108 ? -1.200 -7.819 -19.341 1.00 83.62 108 LYS A C 1
ATOM 861 O O . LYS A 1 108 ? -1.596 -8.596 -20.210 1.00 83.62 108 LYS A O 1
ATOM 866 N N . ALA A 1 109 ? -1.184 -6.495 -19.488 1.00 81.75 109 ALA A N 1
ATOM 867 C CA . ALA A 1 109 ? -1.605 -5.814 -20.705 1.00 81.75 109 ALA A CA 1
ATOM 868 C C . ALA A 1 109 ? -0.625 -6.035 -21.865 1.00 81.75 109 ALA A C 1
ATOM 870 O O . ALA A 1 109 ? -1.085 -6.076 -23.002 1.00 81.75 109 ALA A O 1
ATOM 871 N N . ASP A 1 110 ? 0.679 -6.166 -21.571 1.00 81.19 110 ASP A N 1
ATOM 872 C CA . ASP A 1 110 ? 1.775 -6.308 -22.548 1.00 81.19 110 ASP A CA 1
ATOM 873 C C . ASP A 1 110 ? 1.524 -5.492 -23.830 1.00 81.19 110 ASP A C 1
ATOM 875 O O . ASP A 1 110 ? 1.386 -6.054 -24.919 1.00 81.19 110 ASP A O 1
ATOM 879 N N . PRO A 1 111 ? 1.388 -4.157 -23.715 1.00 72.56 111 PRO A N 1
ATOM 880 C CA . PRO A 1 111 ? 0.845 -3.323 -24.787 1.00 72.56 111 PRO A CA 1
ATOM 881 C C . PRO A 1 111 ? 1.656 -3.397 -26.087 1.00 72.56 111 PRO A C 1
ATOM 883 O O . PRO A 1 111 ? 1.107 -3.176 -27.164 1.00 72.56 111 PRO A O 1
ATOM 886 N N . ASP A 1 112 ? 2.943 -3.737 -25.988 1.00 78.19 112 ASP A N 1
ATOM 887 C CA . ASP A 1 112 ? 3.842 -3.860 -27.132 1.00 78.19 112 ASP A CA 1
ATOM 888 C C . ASP A 1 112 ? 4.062 -5.314 -27.588 1.00 78.19 112 ASP A C 1
ATOM 890 O O . ASP A 1 112 ? 4.745 -5.535 -28.589 1.00 78.19 112 ASP A O 1
ATOM 894 N N . GLY A 1 113 ? 3.537 -6.311 -26.865 1.00 80.19 113 GLY A N 1
ATOM 895 C CA . GLY A 1 113 ? 3.743 -7.732 -27.167 1.00 80.19 113 GLY A CA 1
ATOM 896 C C . GLY A 1 113 ? 5.198 -8.191 -27.017 1.00 80.19 113 GLY A C 1
ATOM 897 O O . GLY A 1 113 ? 5.638 -9.099 -27.726 1.00 80.19 113 GLY A O 1
ATOM 898 N N . ARG A 1 114 ? 5.986 -7.501 -26.183 1.00 81.69 114 ARG A N 1
ATOM 899 C CA . ARG A 1 114 ? 7.447 -7.684 -26.078 1.00 81.69 114 ARG A CA 1
ATOM 900 C C . ARG A 1 114 ? 7.866 -8.393 -24.798 1.00 81.69 114 ARG A C 1
ATOM 902 O O . ARG A 1 114 ? 9.040 -8.739 -24.660 1.00 81.69 114 ARG A O 1
ATOM 909 N N . LEU A 1 115 ? 6.949 -8.581 -23.852 1.00 81.44 115 LEU A N 1
ATOM 910 C CA . LEU A 1 115 ? 7.266 -9.229 -22.588 1.00 81.44 115 LEU A CA 1
ATOM 911 C C . LEU A 1 115 ? 7.382 -10.746 -22.763 1.00 81.44 115 LEU A C 1
ATOM 913 O O . LEU A 1 115 ? 6.656 -11.382 -23.524 1.00 81.44 115 LEU A O 1
ATOM 917 N N . HIS A 1 116 ? 8.299 -11.358 -22.012 1.00 83.06 116 HIS A N 1
ATOM 918 C CA . HIS A 1 116 ? 8.372 -12.814 -21.949 1.00 83.06 116 HIS A CA 1
ATOM 919 C C . HIS A 1 116 ? 7.052 -13.372 -21.371 1.00 83.06 116 HIS A C 1
ATOM 921 O O . HIS A 1 116 ? 6.585 -12.845 -20.357 1.00 83.06 116 HIS A O 1
ATOM 927 N N . PRO A 1 117 ? 6.477 -14.469 -21.908 1.00 87.62 117 PRO A N 1
ATOM 928 C CA . PRO A 1 117 ? 5.168 -14.979 -21.478 1.00 87.62 117 PRO A CA 1
ATOM 929 C C . PRO A 1 117 ? 5.026 -15.229 -19.971 1.00 87.62 117 PRO A C 1
ATOM 931 O O . PRO A 1 117 ? 3.942 -15.071 -19.415 1.00 87.62 117 PRO A O 1
ATOM 934 N N . ILE A 1 118 ? 6.123 -15.583 -19.294 1.00 87.69 118 ILE A N 1
ATOM 935 C CA . ILE A 1 118 ? 6.129 -15.773 -17.835 1.00 87.69 118 ILE A CA 1
ATOM 936 C C . ILE A 1 118 ? 5.773 -14.491 -17.069 1.00 87.69 118 ILE A C 1
ATOM 938 O O . ILE A 1 118 ? 5.075 -14.569 -16.071 1.00 87.69 118 ILE A O 1
ATOM 942 N N . LEU A 1 119 ? 6.189 -13.316 -17.550 1.00 85.19 119 LEU A N 1
ATOM 943 C CA . LEU A 1 119 ? 5.902 -12.029 -16.911 1.00 85.19 119 LEU A CA 1
ATOM 944 C C . LEU A 1 119 ? 4.431 -11.659 -17.057 1.00 85.19 119 LEU A C 1
ATOM 946 O O . LEU A 1 119 ? 3.799 -11.224 -16.101 1.00 85.19 119 LEU A O 1
ATOM 950 N N . VAL A 1 120 ? 3.874 -11.908 -18.243 1.00 87.56 120 VAL A N 1
ATOM 951 C CA . VAL A 1 120 ? 2.443 -11.743 -18.506 1.00 87.56 120 VAL A CA 1
ATOM 952 C C . VAL A 1 120 ? 1.631 -12.680 -17.610 1.00 87.56 120 VAL A C 1
ATOM 954 O O . VAL A 1 120 ? 0.585 -12.292 -17.094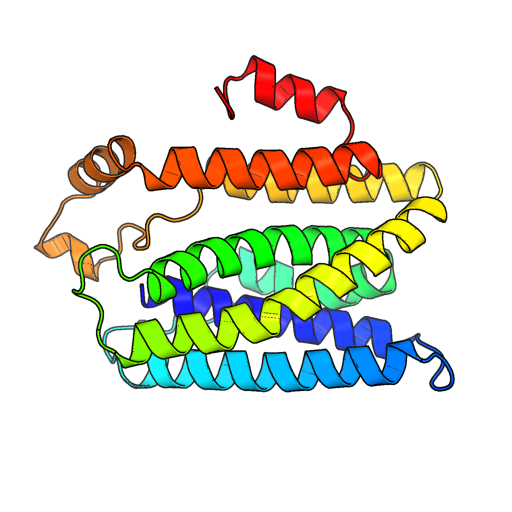 1.00 87.56 120 VAL A O 1
ATOM 957 N N . GLN A 1 121 ? 2.107 -13.912 -17.402 1.00 91.12 121 GLN A N 1
ATOM 958 C CA . GLN A 1 121 ? 1.445 -14.875 -16.527 1.00 91.12 121 GLN A CA 1
ATOM 959 C C . GLN A 1 121 ? 1.522 -14.472 -15.050 1.00 91.12 121 GLN A C 1
ATOM 961 O O . GLN A 1 121 ? 0.500 -14.554 -14.376 1.00 91.12 121 GLN A O 1
ATOM 966 N N . ILE A 1 122 ? 2.679 -13.992 -14.578 1.00 90.44 122 ILE A N 1
ATOM 967 C CA . ILE A 1 122 ? 2.844 -13.437 -13.225 1.00 90.44 122 ILE A CA 1
ATOM 968 C C . ILE A 1 122 ? 1.823 -12.318 -12.997 1.00 90.44 122 ILE A C 1
ATOM 970 O O . ILE A 1 122 ? 1.019 -12.415 -12.077 1.00 90.44 122 ILE A O 1
ATOM 974 N N . GLY A 1 123 ? 1.770 -11.323 -13.891 1.00 89.00 123 GLY A N 1
ATOM 975 C CA . GLY A 1 123 ? 0.821 -10.213 -13.766 1.00 89.00 123 GLY A CA 1
ATOM 976 C C . GLY A 1 123 ? -0.646 -10.661 -13.788 1.00 89.00 123 GLY A C 1
ATOM 977 O O . GLY A 1 123 ? -1.474 -10.116 -13.069 1.00 89.00 123 GLY A O 1
ATOM 978 N N . LYS A 1 124 ? -0.997 -11.687 -14.577 1.00 90.62 124 LYS A N 1
ATOM 979 C CA . LYS A 1 124 ? -2.366 -12.237 -14.611 1.00 90.62 124 LYS A CA 1
ATOM 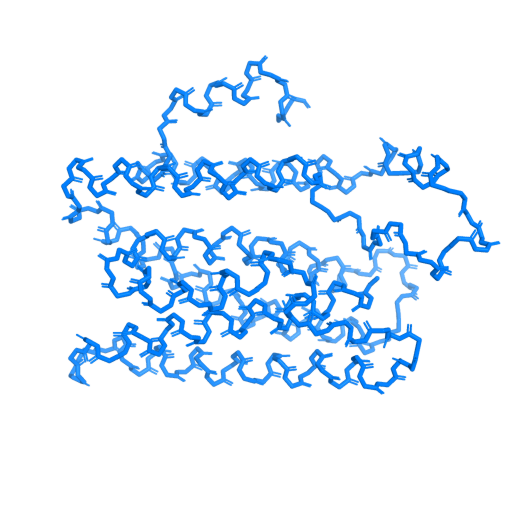980 C C . LYS A 1 124 ? -2.774 -12.916 -13.311 1.00 90.62 124 LYS A C 1
ATOM 982 O O . LYS A 1 124 ? -3.911 -12.714 -12.893 1.00 90.62 124 LYS A O 1
ATOM 987 N N . VAL A 1 125 ? -1.897 -13.756 -12.763 1.00 91.94 125 VAL A N 1
ATOM 988 C CA . VAL A 1 125 ? -2.158 -14.519 -11.535 1.00 91.94 125 VAL A CA 1
ATOM 989 C C . VAL A 1 125 ? -2.240 -13.553 -10.358 1.00 91.94 125 VAL A C 1
ATOM 991 O O . VAL A 1 125 ? -3.306 -13.450 -9.760 1.00 91.94 125 VAL A O 1
ATOM 994 N N . HIS A 1 126 ? -1.210 -12.722 -10.178 1.00 92.44 126 HIS A N 1
ATOM 995 C CA . HIS A 1 126 ? -1.139 -11.766 -9.075 1.00 92.44 126 HIS A CA 1
ATOM 996 C C . HIS A 1 126 ? -2.337 -10.812 -9.045 1.00 92.44 126 HIS A C 1
ATOM 998 O O . HIS A 1 126 ? -3.057 -10.747 -8.062 1.00 92.44 126 HIS A O 1
ATOM 1004 N N . THR A 1 127 ? -2.651 -10.131 -10.157 1.00 90.25 127 THR A N 1
ATOM 1005 C CA . THR A 1 127 ? -3.800 -9.203 -10.196 1.00 90.25 127 THR A CA 1
ATOM 1006 C C . THR A 1 127 ? -5.136 -9.896 -9.882 1.00 90.25 127 THR A C 1
ATOM 1008 O O . THR A 1 127 ? -6.053 -9.263 -9.355 1.00 90.25 127 THR A O 1
ATOM 1011 N N . ALA A 1 128 ? -5.297 -11.176 -10.236 1.00 90.62 128 ALA A N 1
ATOM 1012 C CA . ALA A 1 128 ? -6.534 -11.907 -9.956 1.00 90.62 128 ALA A CA 1
ATOM 1013 C C . ALA A 1 128 ? -6.700 -12.238 -8.463 1.00 90.62 128 ALA A C 1
ATOM 1015 O O . ALA A 1 128 ? -7.834 -12.303 -7.979 1.00 90.62 128 ALA A O 1
ATOM 1016 N N . GLU A 1 129 ? -5.592 -12.452 -7.759 1.00 92.12 129 GLU A N 1
ATOM 1017 C CA . GLU A 1 129 ? -5.535 -12.698 -6.316 1.00 92.12 129 GLU A CA 1
ATOM 1018 C C . GLU A 1 129 ? -5.668 -11.367 -5.554 1.00 92.12 129 GLU A C 1
ATOM 1020 O O . GLU A 1 129 ? -6.646 -11.191 -4.821 1.00 92.12 129 GLU A O 1
ATOM 1025 N N . GLU A 1 130 ? -4.866 -10.358 -5.908 1.00 91.88 130 GLU A N 1
ATOM 1026 C CA . GLU A 1 130 ? -4.846 -9.038 -5.254 1.00 91.88 130 GLU A CA 1
ATOM 1027 C C . GLU A 1 130 ? -6.166 -8.271 -5.287 1.00 91.88 130 GLU A C 1
ATOM 1029 O O . GLU A 1 130 ? -6.488 -7.492 -4.389 1.00 91.88 130 GLU A O 1
ATOM 1034 N N . THR A 1 131 ? -7.007 -8.515 -6.296 1.00 90.81 131 THR A N 1
ATOM 1035 C CA . THR A 1 131 ? -8.342 -7.900 -6.332 1.00 90.81 131 THR A CA 1
ATOM 1036 C C . THR A 1 131 ? -9.146 -8.235 -5.065 1.00 90.81 131 THR A C 1
ATOM 1038 O O . THR A 1 131 ? -9.939 -7.409 -4.603 1.00 90.81 131 THR A O 1
ATOM 1041 N N . ARG A 1 132 ? -8.956 -9.431 -4.482 1.00 92.81 132 ARG A N 1
ATOM 1042 C CA . ARG A 1 132 ? -9.607 -9.817 -3.222 1.00 92.81 132 ARG A CA 1
ATOM 1043 C C . ARG A 1 132 ? -8.968 -9.128 -2.021 1.00 92.81 132 ARG A C 1
ATOM 1045 O O . ARG A 1 132 ? -9.711 -8.620 -1.183 1.00 92.81 132 ARG A O 1
ATOM 1052 N N . HIS A 1 133 ? -7.641 -9.068 -1.958 1.00 93.81 133 HIS A N 1
ATOM 1053 C CA . HIS A 1 133 ? -6.902 -8.437 -0.859 1.00 93.81 133 HIS A CA 1
ATOM 1054 C C . HIS A 1 133 ? -7.249 -6.951 -0.749 1.00 93.81 133 HIS A C 1
ATOM 1056 O O . HIS A 1 133 ? -7.702 -6.488 0.298 1.00 93.81 133 HIS A O 1
ATOM 1062 N N . ILE A 1 134 ? -7.223 -6.229 -1.875 1.00 93.06 134 ILE A N 1
ATOM 1063 C CA . ILE A 1 134 ? -7.636 -4.822 -1.946 1.00 93.06 134 ILE A CA 1
ATOM 1064 C C . ILE A 1 134 ? -9.090 -4.650 -1.490 1.00 93.06 134 ILE A C 1
ATOM 1066 O O . ILE A 1 134 ? -9.400 -3.741 -0.715 1.00 93.06 134 ILE A O 1
ATOM 1070 N N . ALA A 1 135 ? -10.006 -5.507 -1.957 1.00 93.25 135 ALA A N 1
ATOM 1071 C CA . ALA A 1 135 ? -11.414 -5.422 -1.574 1.00 93.25 135 ALA A CA 1
ATOM 1072 C C . ALA A 1 135 ? -11.613 -5.642 -0.066 1.00 93.25 135 ALA A C 1
ATOM 1074 O O . ALA A 1 135 ? -12.381 -4.913 0.568 1.00 93.25 135 ALA A O 1
ATOM 1075 N N . TYR A 1 136 ? -10.903 -6.609 0.513 1.00 94.75 136 TYR A N 1
ATOM 1076 C CA . TYR A 1 136 ? -10.940 -6.878 1.943 1.00 94.75 136 TYR A CA 1
ATOM 1077 C C . TYR A 1 136 ? -10.343 -5.728 2.759 1.00 94.75 136 TYR A C 1
ATOM 1079 O O . TYR A 1 136 ? -10.999 -5.240 3.679 1.00 94.75 136 TYR A O 1
ATOM 1087 N N . ALA A 1 137 ? -9.163 -5.232 2.384 1.00 95.12 137 ALA A N 1
ATOM 1088 C CA . ALA A 1 137 ? -8.507 -4.108 3.042 1.00 95.12 137 ALA A CA 1
ATOM 1089 C C . ALA A 1 137 ? -9.392 -2.850 3.042 1.00 95.12 137 ALA A C 1
ATOM 1091 O O . ALA A 1 137 ? -9.530 -2.193 4.075 1.00 95.12 137 ALA A O 1
ATOM 1092 N N . LYS A 1 138 ? -10.065 -2.543 1.921 1.00 94.56 138 LYS A N 1
ATOM 1093 C CA . LYS A 1 138 ? -11.034 -1.434 1.843 1.00 94.56 138 LYS A CA 1
ATOM 1094 C C . LYS A 1 138 ? -12.219 -1.635 2.792 1.00 94.56 138 LYS A C 1
ATOM 1096 O O . LYS A 1 138 ? -12.553 -0.720 3.543 1.00 94.56 138 LYS A O 1
ATOM 1101 N N . ALA A 1 139 ? -12.826 -2.823 2.792 1.00 93.81 139 ALA A N 1
ATOM 1102 C CA . ALA A 1 139 ? -13.963 -3.133 3.662 1.00 93.81 139 ALA A CA 1
ATOM 1103 C C . ALA A 1 139 ? -13.583 -3.090 5.153 1.00 93.81 139 ALA A C 1
ATOM 1105 O O . ALA A 1 139 ? -14.337 -2.576 5.985 1.00 93.81 139 ALA A O 1
ATOM 1106 N N . TRP A 1 140 ? -12.393 -3.591 5.499 1.00 93.31 140 TRP A N 1
ATOM 1107 C CA . TRP A 1 140 ? -11.859 -3.497 6.852 1.00 93.31 140 TRP A CA 1
ATOM 1108 C C . TRP A 1 140 ? -11.645 -2.033 7.238 1.00 93.31 140 TRP A C 1
ATOM 1110 O O . TRP A 1 140 ? -12.104 -1.607 8.300 1.00 93.31 140 TRP A O 1
ATOM 1120 N N . LEU A 1 141 ? -10.994 -1.249 6.369 1.00 95.25 141 LEU A N 1
ATOM 1121 C CA . LEU A 1 141 ? -10.667 0.153 6.625 1.00 95.25 141 LEU A CA 1
ATOM 1122 C C . LEU A 1 141 ? -11.922 0.999 6.847 1.00 95.25 141 LEU A C 1
ATOM 1124 O O . LEU A 1 141 ? -11.943 1.801 7.778 1.00 95.25 141 LEU A O 1
ATOM 1128 N N . GLU A 1 142 ? -12.981 0.783 6.067 1.00 94.50 142 GLU A N 1
ATOM 1129 C CA . GLU A 1 142 ? -14.268 1.459 6.254 1.00 94.50 142 GLU A CA 1
ATOM 1130 C C . GLU A 1 142 ? -14.832 1.226 7.667 1.00 94.50 142 GLU A C 1
ATOM 1132 O O . GLU A 1 142 ? -15.173 2.178 8.376 1.00 94.50 142 GLU A O 1
ATOM 1137 N N . SER A 1 143 ? -14.853 -0.028 8.135 1.00 91.62 143 SER A N 1
ATOM 1138 C CA . SER A 1 143 ? -15.304 -0.337 9.498 1.00 91.62 143 SER A CA 1
ATOM 1139 C C . SER A 1 143 ? -14.336 0.164 10.576 1.00 91.62 143 SER A C 1
ATOM 1141 O O . SER A 1 143 ? -14.777 0.564 11.658 1.00 91.62 143 SER A O 1
ATOM 1143 N N . GLY A 1 144 ? -13.031 0.121 10.309 1.00 92.00 144 GLY A N 1
ATOM 1144 C CA . GLY A 1 144 ? -11.979 0.521 11.237 1.00 92.00 144 GLY A CA 1
ATOM 1145 C C . GLY A 1 144 ? -11.972 2.025 11.492 1.00 92.00 144 GLY A C 1
ATOM 1146 O O . GLY A 1 144 ? -11.995 2.450 12.646 1.00 92.00 144 GLY A O 1
ATOM 1147 N N . MET A 1 145 ? -12.028 2.831 10.430 1.00 96.25 145 MET A N 1
ATOM 1148 C CA . MET A 1 145 ? -12.024 4.297 10.506 1.00 96.25 145 MET A CA 1
ATOM 1149 C C . MET A 1 145 ? -13.212 4.856 11.294 1.00 96.25 145 MET A C 1
ATOM 1151 O O . MET A 1 145 ? -13.071 5.856 12.001 1.00 96.25 145 MET A O 1
ATOM 1155 N N . ALA A 1 146 ? -14.375 4.201 11.224 1.00 93.81 146 ALA A N 1
ATOM 1156 C CA . ALA A 1 146 ? -15.574 4.606 11.958 1.00 93.81 146 ALA A CA 1
ATOM 1157 C C . ALA A 1 146 ? -15.439 4.480 13.490 1.00 93.81 146 ALA A C 1
ATOM 1159 O O . ALA A 1 146 ? -16.219 5.090 14.220 1.00 93.81 146 ALA A O 1
ATOM 1160 N N . LYS A 1 147 ? -14.471 3.695 13.981 1.00 94.06 147 LYS A N 1
ATOM 1161 C CA . LYS A 1 147 ? -14.273 3.403 15.412 1.00 94.06 147 LYS A CA 1
ATOM 1162 C C . LYS A 1 147 ? -13.179 4.249 16.068 1.00 94.06 147 LYS A C 1
ATOM 1164 O O . LYS A 1 147 ? -13.003 4.151 17.278 1.00 94.06 147 LYS A O 1
ATOM 1169 N N . LEU A 1 148 ? -12.434 5.028 15.284 1.00 96.75 148 LEU A N 1
ATOM 1170 C CA . LEU A 1 148 ? -11.281 5.781 15.773 1.00 96.75 148 LEU A CA 1
ATOM 1171 C C . LEU A 1 148 ? -11.697 7.057 16.503 1.00 96.75 148 LEU A C 1
ATOM 1173 O O . LEU A 1 148 ? -12.598 7.772 16.054 1.00 96.75 148 LEU A O 1
ATOM 1177 N N . ASP A 1 149 ? -10.968 7.376 17.571 1.00 97.19 149 ASP A N 1
ATOM 1178 C CA . ASP A 1 149 ? -10.989 8.711 18.166 1.00 97.19 149 ASP A CA 1
ATOM 1179 C C . ASP A 1 149 ? -10.211 9.737 17.311 1.00 97.19 149 ASP A C 1
ATOM 1181 O O . ASP A 1 149 ? -9.581 9.406 16.300 1.00 97.19 149 ASP A O 1
ATOM 1185 N N . ASP A 1 150 ? -10.264 11.012 17.703 1.00 96.50 150 ASP A N 1
ATOM 1186 C CA . ASP A 1 150 ? -9.636 12.104 16.950 1.00 96.50 150 ASP A CA 1
ATOM 1187 C C . ASP A 1 150 ? -8.103 11.993 16.895 1.00 96.50 150 ASP A C 1
ATOM 1189 O O . ASP A 1 150 ? -7.488 12.369 15.891 1.00 96.50 150 ASP A O 1
ATOM 1193 N N . ALA A 1 151 ? -7.470 11.459 17.945 1.00 97.31 151 ALA A N 1
ATOM 1194 C CA . ALA A 1 151 ? -6.020 11.303 18.001 1.00 97.31 151 ALA A CA 1
ATOM 1195 C C . ALA A 1 151 ? -5.565 10.178 17.064 1.00 97.31 151 ALA A C 1
ATOM 1197 O O . ALA A 1 151 ? -4.675 10.380 16.237 1.00 97.31 151 ALA A O 1
ATOM 1198 N N . GLN A 1 152 ? -6.239 9.030 17.126 1.00 97.69 152 GLN A N 1
ATOM 1199 C CA . GLN A 1 152 ? -6.022 7.897 16.233 1.00 97.69 152 GLN A CA 1
ATOM 1200 C C . GLN A 1 152 ? -6.279 8.281 14.774 1.00 97.69 152 GLN A C 1
ATOM 1202 O O . GLN A 1 152 ? -5.474 7.962 13.901 1.00 97.69 152 GLN A O 1
ATOM 1207 N N . ARG A 1 153 ? -7.359 9.018 14.494 1.00 97.62 153 ARG A N 1
ATOM 1208 C CA . ARG A 1 153 ? -7.667 9.510 13.144 1.00 97.62 153 ARG A CA 1
ATOM 1209 C C . ARG A 1 153 ? -6.578 10.445 12.620 1.00 97.62 153 ARG A C 1
ATOM 1211 O O . ARG A 1 153 ? -6.143 10.293 11.481 1.00 97.62 153 ARG A O 1
ATOM 1218 N N . THR A 1 154 ? -6.105 11.377 13.447 1.00 97.50 154 THR A N 1
ATOM 1219 C CA . THR A 1 154 ? -5.000 12.286 13.093 1.00 97.50 154 THR A CA 1
ATOM 1220 C C . THR A 1 154 ? -3.718 11.513 12.788 1.00 97.50 154 THR A C 1
ATOM 1222 O O . THR A 1 154 ? -2.959 11.862 11.876 1.00 97.50 154 THR A O 1
ATOM 1225 N N . GLU A 1 155 ? -3.469 10.441 13.535 1.00 97.38 155 GLU A N 1
ATOM 1226 C CA . GLU A 1 155 ? -2.324 9.580 13.297 1.00 97.38 155 GLU A CA 1
ATOM 1227 C C . GLU A 1 155 ? -2.450 8.803 11.980 1.00 97.38 155 GLU A C 1
ATOM 1229 O O . GLU A 1 155 ? -1.506 8.823 11.187 1.00 97.38 155 GLU A O 1
ATOM 1234 N N . VAL A 1 156 ? -3.612 8.206 11.685 1.00 98.00 156 VAL A N 1
ATOM 1235 C CA . VAL A 1 156 ? -3.873 7.575 10.378 1.00 98.00 156 VAL A CA 1
ATOM 1236 C C . VAL A 1 156 ? -3.626 8.576 9.252 1.00 98.00 156 VAL A C 1
ATOM 1238 O O . VAL A 1 156 ? -2.851 8.290 8.348 1.00 98.00 156 VAL A O 1
ATOM 1241 N N . GLN A 1 157 ? -4.179 9.788 9.348 1.00 98.00 157 GLN A N 1
ATOM 1242 C CA . GLN A 1 157 ? -3.969 10.849 8.354 1.00 98.00 157 GLN A CA 1
ATOM 1243 C C . GLN A 1 157 ? -2.499 11.220 8.169 1.00 98.00 157 GLN A C 1
ATOM 1245 O O . GLN A 1 157 ? -2.075 11.576 7.068 1.00 98.00 157 GLN A O 1
ATOM 1250 N N . THR A 1 158 ? -1.702 11.133 9.232 1.00 97.38 158 THR A N 1
ATOM 1251 C CA . THR A 1 158 ? -0.259 11.358 9.151 1.00 97.38 158 THR A CA 1
ATOM 1252 C C . THR A 1 158 ? 0.426 10.246 8.367 1.00 97.38 158 THR A C 1
ATOM 1254 O O . THR A 1 158 ? 1.197 10.553 7.458 1.00 97.38 158 THR A O 1
ATOM 1257 N N . TRP A 1 159 ? 0.103 8.983 8.645 1.00 96.06 159 TRP A N 1
ATOM 1258 C CA . TRP A 1 159 ? 0.606 7.845 7.874 1.00 96.06 159 TRP A CA 1
ATOM 1259 C C . TRP A 1 159 ? 0.189 7.913 6.404 1.00 96.06 159 TRP A C 1
ATOM 1261 O O . TRP A 1 159 ? 1.051 7.801 5.533 1.00 96.06 159 TRP A O 1
ATOM 1271 N N . THR A 1 160 ? -1.083 8.207 6.120 1.00 96.88 160 THR A N 1
ATOM 1272 C CA . THR A 1 160 ? -1.587 8.391 4.752 1.00 96.88 160 THR A CA 1
ATOM 1273 C C . THR A 1 160 ? -0.807 9.474 4.018 1.00 96.88 160 THR A C 1
ATOM 1275 O O . THR A 1 160 ? -0.341 9.261 2.901 1.00 96.88 160 THR A O 1
ATOM 1278 N N . ARG A 1 161 ? -0.612 10.636 4.658 1.00 96.31 161 ARG A N 1
ATOM 1279 C CA . ARG A 1 161 ? 0.129 11.762 4.079 1.00 96.31 161 ARG A CA 1
ATOM 1280 C C . ARG A 1 161 ? 1.575 11.390 3.780 1.00 96.31 161 ARG A C 1
ATOM 1282 O O . ARG A 1 161 ? 2.059 11.702 2.697 1.00 96.31 161 ARG A O 1
ATOM 1289 N N . LEU A 1 162 ? 2.263 10.750 4.724 1.00 93.31 162 LEU A N 1
ATOM 1290 C CA . LEU A 1 162 ? 3.660 10.349 4.554 1.00 93.31 162 LEU A CA 1
ATOM 1291 C C . LEU A 1 162 ? 3.813 9.312 3.437 1.00 93.31 162 LEU A C 1
ATOM 1293 O O . LEU A 1 162 ? 4.688 9.471 2.586 1.00 93.31 162 LEU A O 1
ATOM 1297 N N . GLY A 1 163 ? 2.948 8.296 3.407 1.00 90.44 163 GLY A N 1
ATOM 1298 C CA . GLY A 1 163 ? 2.950 7.265 2.370 1.00 90.44 163 GLY A CA 1
ATOM 1299 C C . GLY A 1 163 ? 2.656 7.840 0.984 1.00 90.44 163 GLY A C 1
ATOM 1300 O O . GLY A 1 163 ? 3.441 7.656 0.055 1.00 90.44 163 GLY A O 1
ATOM 1301 N N . ALA A 1 164 ? 1.587 8.625 0.850 1.00 92.44 164 ALA A N 1
ATOM 1302 C CA . ALA A 1 164 ? 1.214 9.256 -0.414 1.00 92.44 164 ALA A CA 1
ATOM 1303 C C . ALA A 1 164 ? 2.279 10.243 -0.913 1.00 92.44 164 ALA A C 1
ATOM 1305 O O . ALA A 1 164 ? 2.668 10.187 -2.078 1.00 92.44 164 ALA A O 1
ATOM 1306 N N . GLN A 1 165 ? 2.819 11.097 -0.032 1.00 91.00 165 GLN A N 1
ATOM 1307 C CA . GLN A 1 165 ? 3.906 12.011 -0.392 1.00 91.00 165 GLN A CA 1
ATOM 1308 C C . GLN A 1 165 ? 5.139 11.237 -0.863 1.00 91.00 165 GLN A C 1
ATOM 1310 O O . GLN A 1 165 ? 5.771 11.623 -1.840 1.00 91.00 165 GLN A O 1
ATOM 1315 N N . ASN A 1 166 ? 5.455 10.107 -0.224 1.00 85.06 166 ASN A N 1
ATOM 1316 C CA . ASN A 1 166 ? 6.558 9.258 -0.650 1.00 85.06 166 ASN A CA 1
ATOM 1317 C C . ASN A 1 166 ? 6.364 8.709 -2.071 1.00 85.06 166 ASN A C 1
ATOM 1319 O O . ASN A 1 166 ? 7.324 8.684 -2.844 1.00 85.06 166 ASN A O 1
ATOM 1323 N N . LEU A 1 167 ? 5.142 8.296 -2.424 1.00 83.75 167 LEU A N 1
ATOM 1324 C CA . LEU A 1 167 ? 4.797 7.838 -3.773 1.00 83.75 167 LEU A CA 1
ATOM 1325 C C . LEU A 1 167 ? 4.885 8.974 -4.802 1.00 83.75 167 LEU A C 1
ATOM 1327 O O . LEU A 1 167 ? 5.458 8.779 -5.878 1.00 83.75 167 LEU A O 1
ATOM 1331 N N . ILE A 1 168 ? 4.382 10.162 -4.449 1.00 85.88 168 ILE A N 1
ATOM 1332 C CA . ILE A 1 168 ? 4.434 11.375 -5.279 1.00 85.88 168 ILE A CA 1
ATOM 1333 C C . ILE A 1 168 ? 5.889 11.789 -5.538 1.00 85.88 168 ILE A C 1
ATOM 1335 O O . ILE A 1 168 ? 6.301 11.898 -6.692 1.00 85.88 168 ILE A O 1
ATOM 1339 N N . ASP A 1 169 ? 6.696 11.947 -4.486 1.00 81.06 169 ASP A N 1
ATOM 1340 C CA . ASP A 1 169 ? 8.088 12.413 -4.572 1.00 81.06 169 ASP A CA 1
ATOM 1341 C C . ASP A 1 169 ? 8.973 11.439 -5.345 1.00 81.06 169 ASP A C 1
ATOM 1343 O O . ASP A 1 169 ? 9.848 11.824 -6.126 1.00 81.06 169 ASP A O 1
ATOM 1347 N N . ARG A 1 170 ? 8.749 10.138 -5.137 1.00 71.94 170 ARG A N 1
ATOM 1348 C CA . ARG A 1 170 ? 9.471 9.098 -5.872 1.00 71.94 170 ARG A CA 1
ATOM 1349 C C . ARG A 1 170 ? 8.971 8.970 -7.312 1.00 71.94 170 ARG A C 1
ATOM 1351 O O . ARG A 1 170 ? 9.632 8.280 -8.094 1.00 71.94 170 ARG A O 1
ATOM 1358 N N . GLY A 1 171 ? 7.880 9.658 -7.671 1.00 64.56 171 GLY A N 1
ATOM 1359 C CA . GLY A 1 171 ? 7.257 9.659 -8.995 1.00 64.56 171 GLY A CA 1
ATOM 1360 C C . GLY A 1 171 ? 6.947 8.238 -9.438 1.00 64.56 171 GLY A C 1
ATOM 1361 O O . GLY A 1 171 ? 7.428 7.824 -10.492 1.00 64.56 171 GLY A O 1
ATOM 1362 N N . ALA A 1 172 ? 6.306 7.484 -8.541 1.00 54.09 172 ALA A N 1
ATOM 1363 C CA . ALA A 1 172 ? 6.401 6.035 -8.435 1.00 54.09 172 ALA A CA 1
ATOM 1364 C C . ALA A 1 172 ? 6.420 5.287 -9.793 1.00 54.09 172 ALA A C 1
ATOM 1366 O O . ALA A 1 172 ? 5.450 5.154 -10.521 1.00 54.09 172 ALA A O 1
ATOM 1367 N N . PHE A 1 173 ? 7.601 4.750 -10.091 1.00 54.72 173 PHE A N 1
ATOM 1368 C CA . PHE A 1 173 ? 7.818 3.585 -10.945 1.00 54.72 173 PHE A CA 1
ATOM 1369 C C . PHE A 1 173 ? 7.395 3.700 -12.419 1.00 54.72 173 PHE A C 1
ATOM 1371 O O . PHE A 1 173 ? 6.468 3.060 -12.903 1.00 54.72 173 PHE A O 1
ATOM 1378 N N . LEU A 1 174 ? 8.282 4.307 -13.213 1.00 48.50 174 LEU A N 1
ATOM 1379 C CA . LEU A 1 174 ? 8.678 3.586 -14.426 1.00 48.50 174 LEU A CA 1
ATOM 1380 C C . LEU A 1 174 ? 9.262 2.229 -14.024 1.00 48.50 174 LEU A C 1
ATOM 1382 O O . LEU A 1 174 ? 9.916 2.145 -12.981 1.00 48.50 174 LEU A O 1
ATOM 1386 N N . PRO A 1 175 ? 9.112 1.183 -14.853 1.00 52.19 175 PRO A N 1
ATOM 1387 C CA . PRO A 1 175 ? 9.555 -0.170 -14.523 1.00 52.19 175 PRO A CA 1
ATOM 1388 C C . PRO A 1 175 ? 11.067 -0.295 -14.272 1.00 52.19 175 PRO A C 1
ATOM 1390 O O . PRO A 1 175 ? 11.548 -1.391 -13.990 1.00 52.19 175 PRO A O 1
ATOM 1393 N N . VAL A 1 176 ? 11.841 0.786 -14.355 1.00 52.25 176 VAL A N 1
ATOM 1394 C CA . VAL A 1 176 ? 13.267 0.817 -14.066 1.00 52.25 176 VAL A CA 1
ATOM 1395 C C . VAL A 1 176 ? 13.540 2.084 -13.263 1.00 52.25 176 VAL A C 1
ATOM 1397 O O . VAL A 1 176 ? 13.244 3.167 -13.743 1.00 52.25 176 VAL A O 1
ATOM 1400 N N . ARG A 1 177 ? 14.065 1.987 -12.036 1.00 53.66 177 ARG A N 1
ATOM 1401 C CA . ARG A 1 177 ? 14.895 3.082 -11.504 1.00 53.66 177 ARG A CA 1
ATOM 1402 C C . ARG A 1 177 ? 16.210 3.040 -12.268 1.00 53.66 177 ARG A C 1
ATOM 1404 O O . ARG A 1 177 ? 16.593 1.949 -12.670 1.00 53.66 177 ARG A O 1
ATOM 1411 N N . PHE A 1 178 ? 16.892 4.174 -12.445 1.00 57.62 178 PHE A N 1
ATOM 1412 C CA . PHE A 1 178 ? 18.257 4.157 -12.973 1.00 57.62 178 PHE A CA 1
ATOM 1413 C C . PHE A 1 178 ? 19.082 3.163 -12.152 1.00 57.62 178 PHE A C 1
ATOM 1415 O O . PHE A 1 178 ? 19.343 3.390 -10.972 1.00 57.62 178 PHE A O 1
ATOM 1422 N N . SER A 1 179 ? 19.360 2.022 -12.764 1.00 57.38 179 SER A N 1
ATOM 1423 C CA . SER A 1 179 ? 20.136 0.936 -12.199 1.00 57.38 179 SER A CA 1
ATOM 1424 C C . SER A 1 179 ? 21.443 0.890 -12.955 1.00 57.38 179 SER A C 1
ATOM 1426 O O . SER A 1 179 ? 21.441 1.133 -14.162 1.00 57.38 179 SER A O 1
ATOM 1428 N N . ASP A 1 180 ? 22.506 0.450 -12.301 1.00 56.38 180 ASP A N 1
ATOM 1429 C CA . ASP A 1 180 ? 23.814 0.270 -12.935 1.00 56.38 180 ASP A CA 1
ATOM 1430 C C . ASP A 1 180 ? 23.738 -0.682 -14.150 1.00 56.38 180 ASP A C 1
ATOM 1432 O O . ASP A 1 180 ? 24.534 -0.593 -15.073 1.00 56.38 180 ASP A O 1
ATOM 1436 N N . GLN A 1 181 ? 22.699 -1.526 -14.239 1.00 58.12 181 GLN A N 1
ATOM 1437 C CA . GLN A 1 181 ? 22.395 -2.348 -15.422 1.00 58.12 181 GLN A CA 1
ATOM 1438 C C . GLN A 1 181 ? 22.082 -1.534 -16.693 1.00 58.12 181 GLN A C 1
ATOM 1440 O O . GLN A 1 181 ? 22.305 -2.007 -17.806 1.00 58.12 181 GLN A O 1
ATOM 1445 N N . LEU A 1 182 ? 21.522 -0.329 -16.541 1.00 65.12 182 LEU A N 1
ATOM 1446 C CA . LEU A 1 182 ? 21.210 0.577 -17.646 1.00 65.12 182 LEU A CA 1
ATOM 1447 C C . LEU A 1 182 ? 22.314 1.603 -17.894 1.00 65.12 182 LEU A C 1
ATOM 1449 O O . LEU A 1 182 ? 22.337 2.166 -18.983 1.00 65.12 182 LEU A O 1
ATOM 1453 N N . GLU A 1 183 ? 23.220 1.825 -16.937 1.00 69.31 183 GLU A N 1
ATOM 1454 C CA . GLU A 1 183 ? 24.305 2.808 -17.048 1.00 69.31 183 GLU A CA 1
ATOM 1455 C C . GLU A 1 183 ? 25.149 2.645 -18.333 1.00 69.31 183 GLU A C 1
ATOM 1457 O O . GLU A 1 183 ? 25.439 3.659 -18.969 1.00 69.31 183 GLU A O 1
ATOM 1462 N N . PRO A 1 184 ? 25.476 1.422 -18.812 1.00 83.00 184 PRO A N 1
ATOM 1463 C CA . PRO A 1 184 ? 26.196 1.252 -20.078 1.00 83.00 184 PRO A CA 1
ATOM 1464 C C . PRO A 1 184 ? 25.413 1.681 -21.326 1.00 83.00 184 PRO A C 1
ATOM 1466 O O . PRO A 1 184 ? 26.010 1.894 -22.380 1.00 83.00 184 PRO A O 1
ATOM 1469 N N . TYR A 1 185 ? 24.083 1.753 -21.235 1.00 79.75 185 TYR A N 1
ATOM 1470 C CA . TYR A 1 185 ? 23.178 1.979 -22.366 1.00 79.75 185 TYR A CA 1
ATOM 1471 C C . TYR A 1 185 ? 22.508 3.356 -22.336 1.00 79.75 185 TYR A C 1
ATOM 1473 O O . TYR A 1 185 ? 21.958 3.788 -23.348 1.00 79.75 185 TYR A O 1
ATOM 1481 N N . LEU A 1 186 ? 22.500 4.012 -21.177 1.00 81.56 186 LEU A N 1
ATOM 1482 C CA . LEU A 1 186 ? 21.756 5.232 -20.910 1.00 81.56 186 LEU A CA 1
ATOM 1483 C C . LEU A 1 186 ? 22.393 5.953 -19.721 1.00 81.56 186 LEU A C 1
ATOM 1485 O O . LEU A 1 186 ? 22.690 5.334 -18.705 1.00 81.56 186 LEU A O 1
ATOM 1489 N N . THR A 1 187 ? 22.548 7.266 -19.802 1.00 84.81 187 THR A N 1
ATOM 1490 C CA . THR A 1 187 ? 22.951 8.101 -18.666 1.00 84.81 187 THR A CA 1
ATOM 1491 C C . THR A 1 187 ? 21.768 8.390 -17.741 1.00 84.81 187 THR A C 1
ATOM 1493 O O . THR A 1 187 ? 20.596 8.264 -18.109 1.00 84.81 187 THR A O 1
ATOM 1496 N N . ARG A 1 188 ? 22.055 8.844 -16.516 1.00 80.06 188 ARG A N 1
ATOM 1497 C CA . ARG A 1 188 ? 21.013 9.256 -15.565 1.00 80.06 188 ARG A CA 1
ATOM 1498 C C . ARG A 1 188 ? 20.115 10.363 -16.126 1.00 80.06 188 ARG A C 1
ATOM 1500 O O . ARG A 1 188 ? 18.908 10.330 -15.902 1.00 80.06 188 ARG A O 1
ATOM 1507 N N . ASP A 1 189 ? 20.685 11.318 -16.852 1.00 84.56 189 ASP A N 1
ATOM 1508 C CA . ASP A 1 189 ? 19.933 12.439 -17.420 1.00 84.56 189 ASP A CA 1
ATOM 1509 C C . ASP A 1 189 ? 19.027 11.983 -18.564 1.00 84.56 189 ASP A C 1
ATOM 1511 O O . ASP A 1 189 ? 17.854 12.357 -18.605 1.00 84.56 189 ASP A O 1
ATOM 1515 N N . GLU A 1 190 ? 19.517 11.102 -19.439 1.00 83.38 190 GLU A N 1
ATOM 1516 C CA . GLU A 1 190 ? 18.693 10.505 -20.494 1.00 83.38 190 GLU A CA 1
ATOM 1517 C C . GLU A 1 190 ? 17.570 9.638 -19.907 1.00 83.38 190 GLU A C 1
ATOM 1519 O O . GLU A 1 190 ? 16.435 9.694 -20.382 1.00 83.38 190 GLU A O 1
ATOM 1524 N N . PHE A 1 191 ? 17.838 8.905 -18.821 1.00 80.38 191 PHE A N 1
ATOM 1525 C CA . PHE A 1 191 ? 16.811 8.187 -18.067 1.00 80.38 191 PHE A CA 1
ATOM 1526 C C . PHE A 1 191 ? 15.736 9.130 -17.512 1.00 80.38 191 PHE A C 1
ATOM 1528 O O . PHE A 1 191 ? 14.539 8.868 -17.656 1.00 80.38 191 PHE A O 1
ATOM 1535 N N . LEU A 1 192 ? 16.135 10.245 -16.893 1.00 79.25 192 LEU A N 1
ATOM 1536 C CA . LEU A 1 192 ? 15.196 11.226 -16.347 1.00 79.25 192 LEU A CA 1
ATOM 1537 C C . LEU A 1 192 ? 14.383 11.927 -17.446 1.00 79.25 192 LEU A C 1
ATOM 1539 O O . LEU A 1 192 ? 13.189 12.164 -17.251 1.00 79.25 192 LEU A O 1
ATOM 1543 N N . ALA A 1 193 ? 14.989 12.203 -18.601 1.00 82.00 193 ALA A N 1
ATOM 1544 C CA . ALA A 1 193 ? 14.312 12.779 -19.760 1.00 82.00 193 ALA A CA 1
ATOM 1545 C C . ALA A 1 193 ? 13.306 11.799 -20.391 1.00 82.00 193 ALA A C 1
ATOM 1547 O O . ALA A 1 193 ? 12.151 12.159 -20.633 1.00 82.00 193 ALA A O 1
ATOM 1548 N N . ALA A 1 194 ? 13.699 10.535 -20.586 1.00 77.50 194 ALA A N 1
ATOM 1549 C CA . ALA A 1 194 ? 12.796 9.475 -21.035 1.00 77.50 194 ALA A CA 1
ATOM 1550 C C . ALA A 1 194 ? 11.640 9.281 -20.045 1.00 77.50 194 ALA A C 1
ATOM 1552 O O . ALA A 1 194 ? 10.490 9.095 -20.440 1.00 77.50 194 ALA A O 1
ATOM 1553 N N . ARG A 1 195 ? 11.918 9.411 -18.743 1.00 75.88 195 ARG A N 1
ATOM 1554 C CA . ARG A 1 195 ? 10.876 9.363 -17.724 1.00 75.88 195 ARG A CA 1
ATOM 1555 C C . ARG A 1 195 ? 9.865 10.489 -17.844 1.00 75.88 195 ARG A C 1
ATOM 1557 O O . ARG A 1 195 ? 8.670 10.222 -17.770 1.00 75.88 195 ARG A O 1
ATOM 1564 N N . ALA A 1 196 ? 10.337 11.718 -18.015 1.00 76.75 196 ALA A N 1
ATOM 1565 C CA . ALA A 1 196 ? 9.480 12.897 -18.100 1.00 76.75 196 ALA A CA 1
ATOM 1566 C C . ALA A 1 196 ? 8.498 12.844 -19.284 1.00 76.75 196 ALA A C 1
ATOM 1568 O O . ALA A 1 196 ? 7.462 13.498 -19.250 1.00 76.75 196 ALA A O 1
ATOM 1569 N N . THR A 1 197 ? 8.804 12.052 -20.315 1.00 77.06 197 THR A N 1
ATOM 1570 C CA . THR A 1 197 ? 7.959 11.885 -21.508 1.00 77.06 197 THR A CA 1
ATOM 1571 C C . THR A 1 197 ? 7.060 10.644 -21.459 1.00 77.06 197 THR A C 1
ATOM 1573 O O . THR A 1 197 ? 6.225 10.456 -22.344 1.00 77.06 197 THR A O 1
ATOM 1576 N N . SER A 1 198 ? 7.190 9.796 -20.431 1.00 74.50 198 SER A N 1
ATOM 1577 C CA . SER A 1 198 ? 6.413 8.561 -20.318 1.00 74.50 19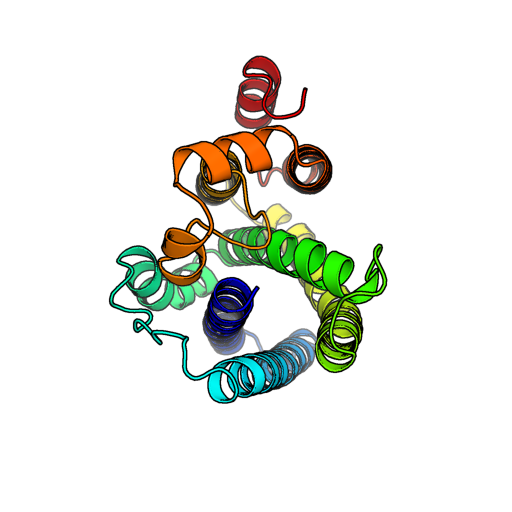8 SER A CA 1
ATOM 1578 C C . SER A 1 198 ? 4.956 8.823 -19.912 1.00 74.50 198 SER A C 1
ATOM 1580 O O . SER A 1 198 ? 4.709 9.510 -18.917 1.00 74.50 198 SER A O 1
ATOM 1582 N N . PRO A 1 199 ? 3.970 8.188 -20.575 1.00 75.12 199 PRO A N 1
ATOM 1583 C CA . PRO A 1 199 ? 2.567 8.276 -20.171 1.00 75.12 199 PRO A CA 1
ATOM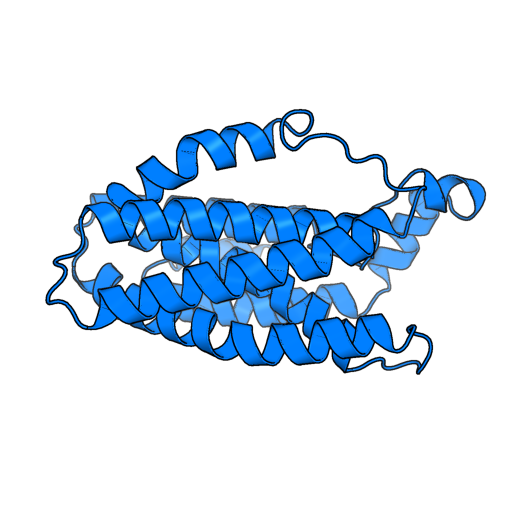 1584 C C . PRO A 1 199 ? 2.259 7.540 -18.852 1.00 75.12 199 PRO A C 1
ATOM 1586 O O . PRO A 1 199 ? 1.160 7.695 -18.314 1.00 75.12 199 PRO A O 1
ATOM 1589 N N . ALA A 1 200 ? 3.197 6.744 -18.320 1.00 74.56 200 ALA A N 1
ATOM 1590 C CA . ALA A 1 200 ? 3.006 5.979 -17.086 1.00 74.56 200 ALA A CA 1
ATOM 1591 C C . ALA A 1 200 ? 2.842 6.880 -15.851 1.00 74.56 200 ALA A C 1
ATOM 1593 O O . ALA A 1 200 ? 1.961 6.631 -15.034 1.00 74.56 200 ALA A O 1
ATOM 1594 N N . GLY A 1 201 ? 3.620 7.964 -15.753 1.00 77.06 201 GLY A N 1
ATOM 1595 C CA . GLY A 1 201 ? 3.563 8.889 -14.613 1.00 77.06 201 GLY A CA 1
ATOM 1596 C C . GLY A 1 201 ? 2.181 9.533 -14.436 1.00 77.06 201 GLY A C 1
ATOM 1597 O O . GLY A 1 201 ? 1.571 9.372 -13.380 1.00 77.06 201 GLY A O 1
ATOM 1598 N N . PRO A 1 202 ? 1.623 10.188 -15.474 1.00 81.06 202 PRO A N 1
ATOM 1599 C CA . PRO A 1 202 ? 0.276 10.751 -15.402 1.00 81.06 202 PRO A CA 1
ATOM 1600 C C . PRO A 1 202 ? -0.820 9.710 -15.129 1.00 81.06 202 PRO A C 1
ATOM 1602 O O . PRO A 1 202 ? -1.803 10.019 -14.462 1.00 81.06 202 PRO A O 1
ATOM 1605 N N . ARG A 1 203 ? -0.689 8.477 -15.646 1.00 80.81 203 ARG A N 1
ATOM 1606 C CA . ARG A 1 203 ? -1.650 7.395 -15.361 1.00 80.81 203 ARG A CA 1
ATOM 1607 C C . ARG A 1 203 ? -1.638 7.020 -13.883 1.00 80.81 203 ARG A C 1
ATOM 1609 O O . ARG A 1 203 ? -2.704 7.000 -13.274 1.00 80.81 203 ARG A O 1
ATOM 1616 N N . MET A 1 204 ? -0.451 6.784 -13.332 1.00 81.88 204 MET A N 1
ATOM 1617 C CA . MET A 1 204 ? -0.266 6.475 -11.919 1.00 81.88 204 MET A CA 1
ATOM 1618 C C . MET A 1 204 ? -0.850 7.587 -11.041 1.00 81.88 204 MET A C 1
ATOM 1620 O O . MET A 1 204 ? -1.621 7.301 -10.135 1.00 81.88 204 MET A O 1
ATOM 1624 N N . LEU A 1 205 ? -0.546 8.858 -11.322 1.00 87.25 205 LEU A N 1
ATOM 1625 C CA . LEU A 1 205 ? -1.057 9.977 -10.519 1.00 87.25 205 LEU A CA 1
ATOM 1626 C C . LEU A 1 205 ? -2.591 10.049 -10.517 1.00 87.25 205 LEU A C 1
ATOM 1628 O O . LEU A 1 205 ? -3.178 10.333 -9.477 1.00 87.25 205 LEU A O 1
ATOM 1632 N N . ARG A 1 206 ? -3.254 9.726 -11.638 1.00 88.25 206 ARG A N 1
ATOM 1633 C CA . ARG A 1 206 ? -4.725 9.636 -11.687 1.00 88.25 206 ARG A CA 1
ATOM 1634 C C . ARG A 1 206 ? -5.280 8.511 -10.816 1.00 88.25 206 ARG A C 1
ATOM 1636 O O . ARG A 1 206 ? -6.288 8.710 -10.149 1.00 88.25 206 ARG A O 1
ATOM 1643 N N . GLN A 1 207 ? -4.653 7.339 -10.833 1.00 87.81 207 GLN A N 1
ATOM 1644 C CA . GLN A 1 207 ? -5.084 6.210 -10.006 1.00 87.81 207 GLN A CA 1
ATOM 1645 C C . GLN A 1 207 ? -4.800 6.460 -8.516 1.00 87.81 207 GLN A C 1
ATOM 1647 O O . GLN A 1 207 ? -5.670 6.212 -7.686 1.00 87.81 207 GLN A O 1
ATOM 1652 N N . LEU A 1 208 ? -3.630 7.021 -8.185 1.00 91.50 208 LEU A N 1
ATOM 1653 C CA . LEU A 1 208 ? -3.302 7.443 -6.824 1.00 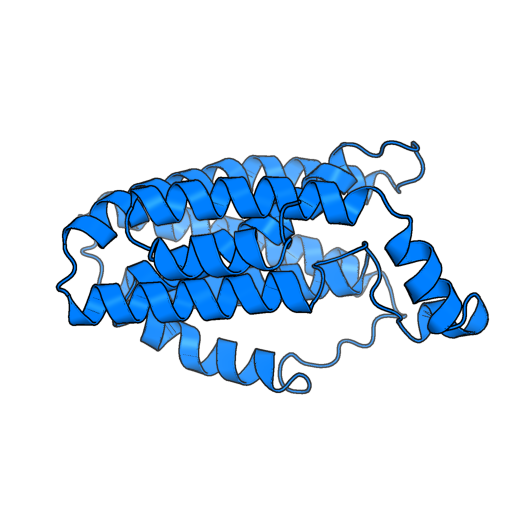91.50 208 LEU A CA 1
ATOM 1654 C C . LEU A 1 208 ? -4.313 8.478 -6.329 1.00 91.50 208 LEU A C 1
ATOM 1656 O O . LEU A 1 208 ? -4.796 8.355 -5.210 1.00 91.50 208 LEU A O 1
ATOM 1660 N N . LYS A 1 209 ? -4.688 9.457 -7.164 1.00 94.00 209 LYS A N 1
ATOM 1661 C CA . LYS A 1 209 ? -5.750 10.406 -6.818 1.00 94.00 209 LYS A CA 1
ATOM 1662 C C . LYS A 1 209 ? -7.066 9.697 -6.506 1.00 94.00 209 LYS A C 1
ATOM 1664 O O . LYS A 1 209 ? -7.648 9.990 -5.474 1.00 94.00 209 LYS A O 1
ATOM 1669 N N . ALA A 1 210 ? -7.499 8.744 -7.332 1.00 93.69 210 ALA A N 1
ATOM 1670 C CA . ALA A 1 210 ? -8.728 7.996 -7.063 1.00 93.69 210 ALA A CA 1
ATOM 1671 C C . ALA A 1 210 ? -8.679 7.251 -5.713 1.00 93.69 210 ALA A C 1
ATOM 1673 O O . ALA A 1 210 ? -9.650 7.275 -4.965 1.00 93.69 210 ALA A O 1
ATOM 1674 N N . LEU A 1 211 ? -7.536 6.650 -5.362 1.00 94.56 211 LEU A N 1
ATOM 1675 C CA . LEU A 1 211 ? -7.343 6.029 -4.047 1.00 94.56 211 LEU A CA 1
ATOM 1676 C C . LEU A 1 211 ? -7.379 7.058 -2.904 1.00 94.56 211 LEU A C 1
ATOM 1678 O O . LEU A 1 211 ? -7.948 6.797 -1.847 1.00 94.56 211 LEU A O 1
ATOM 1682 N N . LEU A 1 212 ? -6.769 8.226 -3.095 1.00 96.38 212 LEU A N 1
ATOM 1683 C CA . LEU A 1 212 ? -6.761 9.285 -2.087 1.00 96.38 212 LEU A CA 1
ATOM 1684 C C . LEU A 1 212 ? -8.134 9.943 -1.913 1.00 96.38 212 LEU A C 1
ATOM 1686 O O . LEU A 1 212 ? -8.471 10.318 -0.795 1.00 96.38 212 LEU A O 1
ATOM 1690 N N . ASP A 1 213 ? -8.935 10.025 -2.975 1.00 96.56 213 ASP A N 1
ATOM 1691 C CA . ASP A 1 213 ? -10.329 10.469 -2.913 1.00 96.56 213 ASP A CA 1
ATOM 1692 C C . ASP A 1 213 ? -11.170 9.472 -2.080 1.00 96.56 213 ASP A C 1
ATOM 1694 O O . ASP A 1 213 ? -11.937 9.890 -1.208 1.00 96.56 213 ASP A O 1
ATOM 1698 N N . ASP A 1 214 ? -10.960 8.156 -2.254 1.00 95.94 214 ASP A N 1
ATOM 1699 C CA . ASP A 1 214 ? -11.559 7.122 -1.388 1.00 95.94 214 ASP A CA 1
ATOM 1700 C C . ASP A 1 214 ? -11.127 7.313 0.083 1.00 95.94 214 ASP A C 1
ATOM 1702 O O . ASP A 1 214 ? -11.944 7.245 1.005 1.00 95.94 214 ASP A O 1
ATOM 1706 N N . PHE A 1 215 ? -9.842 7.589 0.330 1.00 97.62 215 PHE A N 1
ATOM 1707 C CA . PHE A 1 215 ? -9.338 7.850 1.681 1.00 97.62 215 PHE A CA 1
ATOM 1708 C C . PHE A 1 215 ? -9.896 9.132 2.293 1.00 97.62 215 PHE A C 1
ATOM 1710 O O . PHE A 1 215 ? -10.141 9.163 3.501 1.00 97.62 215 PHE A O 1
ATOM 1717 N N . GLU A 1 216 ? -10.103 10.186 1.506 1.00 97.62 216 GLU A N 1
ATOM 1718 C CA . GLU A 1 216 ? -10.698 11.431 1.990 1.00 97.62 216 GLU A CA 1
ATOM 1719 C C . GLU A 1 216 ? -12.143 11.184 2.428 1.00 97.62 216 GLU A C 1
ATOM 1721 O O . GLU A 1 216 ? -12.534 11.604 3.520 1.00 97.62 216 GLU A O 1
ATOM 1726 N N . ALA A 1 217 ? -12.907 10.418 1.641 1.00 96.44 217 ALA A N 1
ATOM 1727 C CA . ALA A 1 217 ? -14.279 10.042 1.974 1.00 96.44 217 ALA A CA 1
ATOM 1728 C C . ALA A 1 217 ? -14.377 9.262 3.300 1.00 96.44 217 ALA A C 1
ATOM 1730 O O . ALA A 1 217 ? -15.321 9.455 4.068 1.00 96.44 217 ALA A O 1
ATOM 1731 N N . LEU A 1 218 ? -13.378 8.428 3.608 1.00 96.06 218 LEU A N 1
ATOM 1732 C CA . LEU A 1 218 ? -13.273 7.698 4.879 1.00 96.06 218 LEU A CA 1
ATOM 1733 C C . LEU A 1 218 ? -12.675 8.539 6.026 1.00 96.06 218 LEU A C 1
ATOM 1735 O O . LEU A 1 218 ? -12.653 8.107 7.182 1.00 96.06 218 LEU A O 1
ATOM 1739 N N . GLY A 1 219 ? -12.171 9.740 5.733 1.00 96.44 219 GLY A N 1
ATOM 1740 C CA . GLY A 1 219 ? -11.441 10.590 6.674 1.00 96.44 219 GLY A CA 1
ATOM 1741 C C . GLY A 1 219 ? -10.034 10.086 7.013 1.00 96.44 219 GLY A C 1
ATOM 1742 O O . GLY A 1 219 ? -9.454 10.536 8.005 1.00 96.44 219 GLY A O 1
ATOM 1743 N N . ALA A 1 220 ? -9.494 9.161 6.216 1.00 97.38 220 ALA A N 1
ATOM 1744 C CA . ALA A 1 220 ? -8.133 8.639 6.320 1.00 97.38 220 ALA A CA 1
ATOM 1745 C C . ALA A 1 220 ? -7.090 9.609 5.744 1.00 97.38 220 ALA A C 1
ATOM 1747 O O . ALA A 1 220 ? -5.919 9.511 6.091 1.00 97.38 220 ALA A O 1
ATOM 1748 N N . VAL A 1 221 ? -7.493 10.592 4.938 1.00 97.19 221 VAL A N 1
ATOM 1749 C CA . VAL A 1 221 ? -6.709 11.802 4.646 1.00 97.19 221 VAL A CA 1
ATOM 1750 C C . VAL A 1 221 ? -7.589 13.028 4.859 1.00 97.19 221 VAL A C 1
ATOM 1752 O O . VAL A 1 221 ? -8.794 12.989 4.628 1.00 97.19 221 VAL A O 1
ATOM 1755 N N . ASP A 1 222 ? -7.005 14.114 5.360 1.00 95.62 222 ASP A N 1
ATOM 1756 C CA . ASP A 1 222 ? -7.735 15.360 5.558 1.00 95.62 222 ASP A CA 1
ATOM 1757 C C . ASP A 1 222 ? -7.793 16.189 4.264 1.00 95.62 222 ASP A C 1
ATOM 1759 O O . ASP A 1 222 ? -6.822 16.268 3.504 1.00 95.62 222 ASP A O 1
ATOM 1763 N N . GLY A 1 223 ? -8.912 16.881 4.042 1.00 95.75 223 GLY A N 1
ATOM 1764 C CA . GLY A 1 223 ? -9.096 17.674 2.826 1.00 95.75 223 GLY A CA 1
ATOM 1765 C C . GLY A 1 223 ? -8.145 18.867 2.689 1.00 95.75 223 GLY A C 1
ATOM 1766 O O . GLY A 1 223 ? -7.954 19.383 1.591 1.00 95.75 223 GLY A O 1
ATOM 1767 N N . ALA A 1 224 ? -7.509 19.333 3.773 1.00 96.44 224 ALA A N 1
ATOM 1768 C CA . ALA A 1 224 ? -6.479 20.370 3.668 1.00 96.44 224 ALA A CA 1
ATOM 1769 C C . ALA A 1 224 ? -5.172 19.806 3.086 1.00 96.44 224 ALA A C 1
ATOM 1771 O O . ALA A 1 224 ? -4.454 20.507 2.377 1.00 96.44 224 ALA A O 1
ATOM 1772 N N . THR A 1 225 ? -4.855 18.543 3.359 1.00 96.50 225 THR A N 1
ATOM 1773 C CA . THR A 1 225 ? -3.774 17.801 2.709 1.00 96.50 225 THR A CA 1
ATOM 1774 C C . THR A 1 225 ? -4.095 17.554 1.237 1.00 96.50 225 THR A C 1
ATOM 1776 O O . THR A 1 225 ? -3.246 17.865 0.406 1.00 96.50 225 THR A O 1
ATOM 1779 N N . MET A 1 226 ? -5.316 17.120 0.904 1.00 96.94 226 MET A N 1
ATOM 1780 C CA . MET A 1 226 ? -5.733 16.937 -0.496 1.00 96.94 226 MET A CA 1
ATOM 1781 C C . MET A 1 226 ? -5.605 18.227 -1.311 1.00 96.94 226 MET A C 1
ATOM 1783 O O . MET A 1 226 ? -4.893 18.249 -2.315 1.00 96.94 226 MET A O 1
ATOM 1787 N N . ARG A 1 227 ? -6.173 19.336 -0.815 1.00 96.69 227 ARG A N 1
ATOM 1788 C CA . ARG A 1 227 ? -6.062 20.647 -1.476 1.00 96.69 227 ARG A CA 1
ATOM 1789 C C . ARG A 1 227 ? -4.618 21.095 -1.672 1.00 96.69 227 ARG A C 1
ATOM 1791 O O . ARG A 1 227 ? -4.295 21.648 -2.711 1.00 96.69 227 ARG A O 1
ATOM 1798 N N . ARG A 1 228 ? -3.722 20.820 -0.716 1.00 96.06 228 ARG A N 1
ATOM 1799 C CA . ARG A 1 228 ? -2.295 21.157 -0.866 1.00 96.06 228 ARG A CA 1
ATOM 1800 C C . ARG A 1 228 ? -1.645 20.442 -2.049 1.00 96.06 228 ARG A C 1
ATOM 1802 O O . ARG A 1 228 ? -0.823 21.054 -2.724 1.00 96.06 228 ARG A O 1
ATOM 1809 N N . TRP A 1 229 ? -1.979 19.176 -2.298 1.00 95.88 229 TRP A N 1
ATOM 1810 C CA . TRP A 1 229 ? -1.467 18.461 -3.471 1.00 95.88 229 TRP A CA 1
ATOM 1811 C C . TRP A 1 229 ? -2.080 18.981 -4.774 1.00 95.88 229 TRP A C 1
ATOM 1813 O O . TRP A 1 229 ? -1.367 19.122 -5.766 1.00 95.88 229 TRP A O 1
ATOM 1823 N N . GLU A 1 230 ? -3.368 19.318 -4.768 1.00 94.75 230 GLU A N 1
ATOM 1824 C CA . GLU A 1 230 ? -4.055 19.895 -5.930 1.00 94.75 230 GLU A CA 1
ATOM 1825 C C . GLU A 1 230 ? -3.512 21.285 -6.292 1.00 94.75 230 GLU A C 1
ATOM 1827 O O . GLU A 1 230 ? -3.147 21.514 -7.444 1.00 94.75 230 GLU A O 1
ATOM 1832 N N . ASP A 1 231 ? -3.355 22.176 -5.310 1.00 96.44 231 ASP A N 1
ATOM 1833 C CA . ASP A 1 231 ? -2.790 23.521 -5.484 1.00 96.44 231 ASP A CA 1
ATOM 1834 C C . ASP A 1 231 ? -1.326 23.476 -5.956 1.00 96.44 231 ASP A C 1
ATOM 1836 O O . ASP A 1 231 ? -0.867 24.356 -6.686 1.00 96.44 231 ASP A O 1
ATOM 1840 N N . ALA A 1 232 ? -0.585 22.434 -5.564 1.00 93.94 232 ALA A N 1
ATOM 1841 C CA . ALA A 1 232 ? 0.773 22.174 -6.036 1.00 93.94 232 ALA A CA 1
ATOM 1842 C C . ALA A 1 232 ? 0.823 21.553 -7.447 1.00 93.94 232 ALA A C 1
ATOM 1844 O O . ALA A 1 232 ? 1.913 21.321 -7.970 1.00 93.94 232 ALA A O 1
ATOM 1845 N N . GLY A 1 233 ? -0.330 21.272 -8.065 1.00 91.69 233 GLY A N 1
ATOM 1846 C CA . GLY A 1 233 ? -0.424 20.688 -9.401 1.00 91.69 233 GLY A CA 1
ATOM 1847 C C . GLY A 1 233 ? -0.016 19.216 -9.470 1.00 91.69 233 GLY A C 1
ATOM 1848 O O . GLY A 1 233 ? 0.302 18.734 -10.551 1.00 91.69 233 GLY A O 1
ATOM 1849 N N . VAL A 1 234 ? -0.019 18.487 -8.346 1.00 89.94 234 VAL A N 1
ATOM 1850 C CA . VAL A 1 234 ? 0.411 17.073 -8.301 1.00 89.94 234 VAL A CA 1
ATOM 1851 C C . VAL A 1 234 ? -0.442 16.189 -9.213 1.00 89.94 234 VAL A C 1
ATOM 1853 O O . VAL A 1 234 ? 0.072 15.247 -9.808 1.00 89.94 234 VAL A O 1
ATOM 1856 N N . PHE A 1 235 ? -1.737 16.488 -9.325 1.00 88.81 235 PHE A N 1
ATOM 1857 C CA . PHE A 1 235 ? -2.701 15.704 -10.106 1.00 88.81 235 PHE A CA 1
ATOM 1858 C C . PHE A 1 235 ? -3.201 16.423 -11.372 1.00 88.81 235 PHE A C 1
ATOM 1860 O O . PHE A 1 235 ? -4.169 15.961 -11.980 1.00 88.81 235 PHE A O 1
ATOM 1867 N N . GLY A 1 236 ? -2.590 17.565 -11.716 1.00 75.94 236 GLY A N 1
ATOM 1868 C CA . GLY A 1 236 ? -2.978 18.435 -12.834 1.00 75.94 236 GLY A CA 1
ATOM 1869 C C . GLY A 1 236 ? -2.362 18.066 -14.177 1.00 75.94 236 GLY A C 1
ATOM 1870 O O . GLY A 1 236 ? -1.386 17.283 -14.209 1.00 75.94 236 GLY A O 1
#